Protein AF-A0A8T4JEH8-F1 (afdb_monomer_lite)

Foldseek 3Di:
DVLVVLVVVLLVLVCVLVCCLQPDLVLLVVLCVQFVFPDDPPVVQSVQLNVVLVPHADDPFDPLVRLQVVLVSVLSVVVVVVVVVVSVVCVVPDDSVVLLVVLLVLLVVLVVVLVVLVVCLVVVVVNVVVVCVVRHPGDPDDDCPGPCCSSCNPVSVSVSSVSSSVSSNVSSVSSVVSSVVVVD

Radius of gyration: 19.18 Å; chains: 1; bounding box: 47×35×56 Å

pLDDT: mean 74.34, std 13.49, range [47.12, 95.06]

Sequence (184 aa):
MKIILSFLLVVVAVLAAIIPLFTHPLLYSIGYAVNDVQVENKFEVTREVTKFFSGGELTSFSEVERVHLEEVRSVYTTGRIILAALLLFIILNIKKKFLFSSLRQTSVFIFVLAGVLFVLGLNWSWFFTQFHQVLFSSQWMFSFDTLSIQLWGGNFFVVGAILAWLQLVQIGFVCIGIESISRQ

Structure (mmCIF, N/CA/C/O backbone):
data_AF-A0A8T4JEH8-F1
#
_entry.id   AF-A0A8T4JEH8-F1
#
loop_
_atom_site.group_PDB
_atom_site.id
_atom_site.type_symbol
_atom_site.label_atom_id
_atom_site.label_alt_id
_atom_site.label_comp_id
_atom_site.label_asym_id
_atom_site.label_entity_id
_atom_site.label_seq_id
_atom_site.pdbx_PDB_ins_code
_atom_site.Cartn_x
_atom_site.Cartn_y
_atom_site.Cartn_z
_atom_site.occupancy
_atom_site.B_iso_or_equiv
_atom_site.auth_seq_id
_atom_site.auth_comp_id
_atom_site.auth_asym_id
_atom_site.auth_atom_id
_atom_site.pdbx_PDB_model_num
ATOM 1 N N . MET A 1 1 ? -19.267 16.999 24.905 1.00 48.44 1 MET A N 1
ATOM 2 C CA . MET A 1 1 ? -18.160 17.554 24.093 1.00 48.44 1 MET A CA 1
ATOM 3 C C . MET A 1 1 ? -16.985 16.578 23.963 1.00 48.44 1 MET A C 1
ATOM 5 O O . MET A 1 1 ? -16.625 16.265 22.840 1.00 48.44 1 MET A O 1
ATOM 9 N N . LYS A 1 2 ? -16.479 16.000 25.068 1.00 48.72 2 LYS A N 1
ATOM 10 C CA . LYS A 1 2 ? -15.354 15.034 25.087 1.00 48.72 2 LYS A CA 1
ATOM 11 C C . LYS A 1 2 ? -15.484 13.846 24.110 1.00 48.72 2 LYS A C 1
ATOM 13 O O . LYS A 1 2 ? -14.539 13.527 23.414 1.00 48.72 2 LYS A O 1
ATOM 18 N N . ILE A 1 3 ? -16.680 13.269 23.977 1.00 48.25 3 ILE A N 1
ATOM 19 C CA . ILE A 1 3 ? -16.943 12.082 23.135 1.00 48.25 3 ILE A CA 1
ATOM 20 C C . ILE A 1 3 ? -16.766 12.356 21.631 1.00 48.25 3 ILE A C 1
ATOM 22 O O . ILE A 1 3 ? -16.239 11.521 20.904 1.00 48.25 3 ILE A O 1
ATOM 26 N N . ILE A 1 4 ? -17.199 13.533 21.162 1.00 48.81 4 ILE A N 1
ATOM 27 C CA . ILE A 1 4 ? -17.051 13.928 19.752 1.00 48.81 4 ILE A CA 1
ATOM 28 C C . ILE A 1 4 ? -15.570 14.156 19.447 1.00 48.81 4 ILE A C 1
ATOM 30 O O . ILE A 1 4 ? -15.095 13.722 18.408 1.00 48.81 4 ILE A O 1
ATOM 34 N N . LEU A 1 5 ? -14.838 14.755 20.391 1.00 47.12 5 LEU A N 1
ATOM 35 C CA . LEU A 1 5 ? -13.402 14.981 20.276 1.00 47.12 5 LEU A CA 1
ATOM 36 C C . LEU A 1 5 ? -12.613 13.661 20.230 1.00 47.12 5 LEU A C 1
ATOM 38 O O . LEU A 1 5 ? -11.743 13.516 19.382 1.00 47.12 5 LEU A O 1
ATOM 42 N N . SER A 1 6 ? -12.952 12.677 21.072 1.00 50.50 6 SER A N 1
ATOM 43 C CA . SER A 1 6 ? -12.309 11.353 21.078 1.00 50.50 6 SER A CA 1
ATOM 44 C C . SER A 1 6 ? -12.575 10.556 19.799 1.00 50.50 6 SER A C 1
ATOM 46 O O . SER A 1 6 ? -11.664 9.924 19.279 1.00 50.50 6 SER A O 1
ATOM 48 N N . PHE A 1 7 ? -13.795 10.604 19.256 1.00 55.66 7 PHE A N 1
ATOM 49 C CA . PHE A 1 7 ? -14.103 9.958 17.977 1.00 55.66 7 PHE A CA 1
ATOM 50 C C . PHE A 1 7 ? -13.417 10.655 16.802 1.00 55.66 7 PHE A C 1
ATOM 52 O O . PHE A 1 7 ? -12.847 9.983 15.947 1.00 55.66 7 PHE A O 1
ATOM 59 N N . LEU A 1 8 ? -13.415 11.991 16.787 1.00 54.81 8 LEU A N 1
ATOM 60 C CA . LEU A 1 8 ? -12.674 12.759 15.792 1.00 54.81 8 LEU A CA 1
ATOM 61 C C . LEU A 1 8 ? -11.181 12.422 15.864 1.00 54.81 8 LEU A C 1
ATOM 63 O O . LEU A 1 8 ? -10.564 12.263 14.827 1.00 54.81 8 LEU A O 1
ATOM 67 N N . LEU A 1 9 ? -10.624 12.217 17.061 1.00 54.31 9 LEU A N 1
ATOM 68 C CA . LEU A 1 9 ? -9.250 11.749 17.266 1.00 54.31 9 LEU A CA 1
ATOM 69 C C . LEU A 1 9 ? -9.008 10.333 16.730 1.00 54.31 9 LEU A C 1
ATOM 71 O O . LEU A 1 9 ? -7.961 10.115 16.141 1.00 54.31 9 LEU A O 1
ATOM 75 N N . VAL A 1 10 ? -9.948 9.389 16.873 1.00 56.59 10 VAL A N 1
ATOM 76 C CA . VAL A 1 10 ? -9.833 8.045 16.263 1.00 56.59 10 VAL A CA 1
ATOM 77 C C . VAL A 1 10 ? -9.888 8.139 14.749 1.00 56.59 10 VAL A C 1
ATOM 79 O O . VAL A 1 10 ? -9.044 7.564 14.078 1.00 56.59 10 VAL A O 1
ATOM 82 N N . VAL A 1 11 ? -10.858 8.871 14.204 1.00 60.12 11 VAL A N 1
ATOM 83 C CA . VAL A 1 11 ? -10.992 9.054 12.757 1.00 60.12 11 VAL A CA 1
ATOM 84 C C . VAL A 1 11 ? -9.764 9.767 12.208 1.00 60.12 11 VAL A C 1
ATOM 86 O O . VAL A 1 11 ? -9.216 9.315 11.217 1.00 60.12 11 VAL A O 1
ATOM 89 N N . VAL A 1 12 ? -9.268 10.809 12.876 1.00 58.91 12 VAL A N 1
ATOM 90 C CA . VAL A 1 12 ? -8.034 11.514 12.509 1.00 58.91 12 VAL A CA 1
ATOM 91 C C . VAL A 1 12 ? -6.809 10.623 12.682 1.00 58.91 12 VAL A C 1
ATOM 93 O O . VAL A 1 12 ? -5.943 10.688 11.830 1.00 58.91 12 VAL A O 1
ATOM 96 N N . ALA A 1 13 ? -6.724 9.765 13.700 1.00 53.94 13 ALA A N 1
ATOM 97 C CA . ALA A 1 13 ? -5.603 8.839 13.879 1.00 53.94 13 ALA A CA 1
ATOM 98 C C . ALA A 1 13 ? -5.613 7.722 12.829 1.00 53.94 13 ALA A C 1
ATOM 100 O O . ALA A 1 13 ? -4.577 7.421 12.256 1.00 53.94 13 ALA A O 1
ATOM 101 N N . VAL A 1 14 ? -6.780 7.151 12.524 1.00 56.38 14 VAL A N 1
ATOM 102 C CA . VAL A 1 14 ? -6.977 6.151 11.464 1.00 56.38 14 VAL A CA 1
ATOM 103 C C . VAL A 1 14 ? -6.709 6.774 10.096 1.00 56.38 14 VAL A C 1
ATOM 105 O O . VAL A 1 14 ? -5.996 6.191 9.290 1.00 56.38 14 VAL A O 1
ATOM 108 N N . LEU A 1 15 ? -7.210 7.984 9.845 1.00 57.00 15 LEU A N 1
ATOM 109 C CA . LEU A 1 15 ? -6.901 8.749 8.641 1.00 57.00 15 LEU A CA 1
ATOM 110 C C . LEU A 1 15 ? -5.409 9.065 8.572 1.00 57.00 15 LEU A C 1
ATOM 112 O O . LEU A 1 15 ? -4.792 8.742 7.577 1.00 57.00 15 LEU A O 1
ATOM 116 N N . ALA A 1 16 ? -4.794 9.612 9.616 1.00 53.56 16 ALA A N 1
ATOM 117 C CA . ALA A 1 16 ? -3.367 9.937 9.652 1.00 53.56 16 ALA A CA 1
ATOM 118 C C . ALA A 1 16 ? -2.456 8.702 9.590 1.00 53.56 16 ALA A C 1
ATOM 120 O O . ALA A 1 16 ? -1.295 8.842 9.237 1.00 53.56 16 ALA A O 1
ATOM 121 N N . ALA A 1 17 ? -2.971 7.512 9.902 1.00 53.16 17 ALA A N 1
ATOM 122 C CA . ALA A 1 17 ? -2.270 6.236 9.809 1.00 53.16 17 ALA A CA 1
ATOM 123 C C . ALA A 1 17 ? -2.424 5.570 8.432 1.00 53.16 17 ALA A C 1
ATOM 125 O O . ALA A 1 17 ? -1.482 4.991 7.898 1.00 53.16 17 ALA A O 1
ATOM 126 N N . ILE A 1 18 ? -3.611 5.664 7.831 1.00 55.62 18 ILE A N 1
ATOM 127 C CA . ILE A 1 18 ? -3.910 5.064 6.527 1.00 55.62 18 ILE A CA 1
ATOM 128 C C . ILE A 1 18 ? -3.481 5.997 5.387 1.00 55.62 18 ILE A C 1
ATOM 130 O O . ILE A 1 18 ? -2.956 5.546 4.375 1.00 55.62 18 ILE A O 1
ATOM 134 N N . ILE A 1 19 ? -3.632 7.312 5.548 1.00 53.09 19 ILE A N 1
ATOM 135 C CA . ILE A 1 19 ? -3.232 8.309 4.553 1.00 53.09 19 ILE A CA 1
ATOM 136 C C . ILE A 1 19 ? -1.758 8.136 4.166 1.00 53.09 19 ILE A C 1
ATOM 138 O O . ILE A 1 19 ? -1.525 8.090 2.972 1.00 53.09 19 ILE A O 1
ATOM 142 N N . PRO A 1 20 ? -0.761 7.947 5.046 1.00 51.34 20 PRO A N 1
ATOM 143 C CA . PRO A 1 20 ? 0.627 7.736 4.619 1.00 51.34 20 PRO A CA 1
ATOM 144 C C . PRO A 1 20 ? 0.859 6.445 3.823 1.00 51.34 20 PRO A C 1
ATOM 146 O O . PRO A 1 20 ? 1.651 6.460 2.883 1.00 51.34 20 PRO A O 1
ATOM 149 N N . LEU A 1 21 ? 0.141 5.361 4.153 1.00 52.16 21 LEU A N 1
ATOM 150 C CA . LEU A 1 21 ? 0.211 4.076 3.439 1.00 52.16 21 LEU A CA 1
ATOM 151 C C . LEU A 1 21 ? -0.278 4.184 1.997 1.00 52.16 21 LEU A C 1
ATOM 153 O O . LEU A 1 21 ? 0.216 3.481 1.122 1.00 52.16 21 LEU A O 1
ATOM 157 N N . PHE A 1 22 ? -1.240 5.072 1.753 1.00 49.50 22 PHE A N 1
ATOM 158 C CA . PHE A 1 22 ? -1.761 5.297 0.417 1.00 49.50 22 PHE A CA 1
ATOM 159 C C . PHE A 1 22 ? -1.116 6.530 -0.220 1.00 49.50 22 PHE A C 1
ATOM 161 O O . PHE A 1 22 ? -0.519 6.440 -1.276 1.00 49.50 22 PHE A O 1
ATOM 168 N N . THR A 1 23 ? -1.189 7.703 0.381 1.00 47.50 23 THR A N 1
ATOM 169 C CA . THR A 1 23 ? -0.906 9.000 -0.253 1.00 47.50 23 THR A CA 1
ATOM 170 C C . THR A 1 23 ? 0.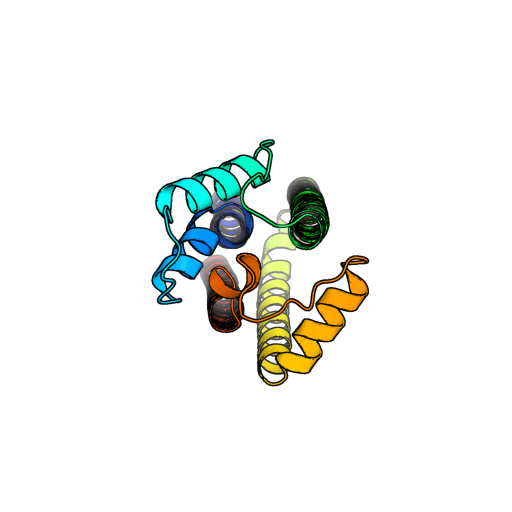552 9.376 -0.444 1.00 47.50 23 THR A C 1
ATOM 172 O O . THR A 1 23 ? 0.782 10.357 -1.149 1.00 47.50 23 THR A O 1
ATOM 175 N N . HIS A 1 24 ? 1.529 8.688 0.152 1.00 52.19 24 HIS A N 1
ATOM 176 C CA . HIS A 1 24 ? 2.866 9.262 0.165 1.00 52.19 24 HIS A CA 1
ATOM 177 C C . HIS A 1 24 ? 3.768 8.731 -0.960 1.00 52.19 24 HIS A C 1
ATOM 179 O O . HIS A 1 24 ? 4.119 7.550 -0.964 1.00 52.19 24 HIS A O 1
ATOM 185 N N . PRO A 1 25 ? 4.334 9.634 -1.786 1.00 50.06 25 PRO A N 1
ATOM 186 C CA . PRO A 1 25 ? 5.573 9.392 -2.528 1.00 50.06 25 PRO A CA 1
ATOM 187 C C . PRO A 1 25 ? 6.734 8.884 -1.653 1.00 50.06 25 PRO A C 1
ATOM 189 O O . PRO A 1 25 ? 7.756 8.486 -2.195 1.00 50.06 25 PRO A O 1
ATOM 192 N N . LEU A 1 26 ? 6.592 8.887 -0.313 1.00 50.38 26 LEU A N 1
ATOM 193 C CA . LEU A 1 26 ? 7.603 8.408 0.627 1.00 50.38 26 LEU A CA 1
ATOM 194 C C . LEU A 1 26 ? 7.775 6.893 0.565 1.00 50.38 26 LEU A C 1
ATOM 196 O O . LEU A 1 26 ? 8.900 6.439 0.679 1.00 50.38 26 LEU A O 1
ATOM 200 N N . LEU A 1 27 ? 6.717 6.102 0.348 1.00 56.91 27 LEU A N 1
ATOM 201 C CA . LEU A 1 27 ? 6.876 4.655 0.134 1.00 56.91 27 LEU A CA 1
ATOM 202 C C . LEU A 1 27 ? 7.721 4.405 -1.119 1.00 56.91 27 LEU A C 1
ATOM 204 O O . LEU A 1 27 ? 8.706 3.672 -1.080 1.00 56.91 27 LEU A O 1
ATOM 208 N N . TYR A 1 28 ? 7.400 5.115 -2.199 1.00 58.00 28 TYR A N 1
ATOM 209 C CA . TYR A 1 28 ? 8.135 5.049 -3.456 1.00 58.00 28 TYR A CA 1
ATOM 210 C C . TYR A 1 28 ? 9.578 5.570 -3.323 1.00 58.00 28 TYR A C 1
ATOM 212 O O . TYR A 1 28 ? 10.485 4.950 -3.870 1.00 58.00 28 TYR A O 1
ATOM 220 N N . SER A 1 29 ? 9.834 6.617 -2.526 1.00 54.44 29 SER A N 1
ATOM 221 C CA . SER A 1 29 ? 11.197 7.079 -2.214 1.00 54.44 29 SER A CA 1
ATOM 222 C C . SER A 1 29 ? 11.946 6.173 -1.227 1.00 54.44 29 SER A C 1
ATOM 224 O O . SER A 1 29 ? 13.172 6.135 -1.254 1.00 54.44 29 SER A O 1
ATOM 226 N N . ILE A 1 30 ? 11.242 5.431 -0.363 1.00 56.59 30 ILE A N 1
ATOM 227 C CA . ILE A 1 30 ? 11.818 4.400 0.516 1.00 56.59 30 ILE A CA 1
ATOM 228 C C . ILE A 1 30 ? 12.303 3.218 -0.324 1.00 56.59 30 ILE A C 1
ATOM 230 O O . ILE A 1 30 ? 13.389 2.722 -0.052 1.00 56.59 30 ILE A O 1
ATOM 234 N N . GLY A 1 31 ? 11.580 2.814 -1.377 1.00 55.12 31 GLY A N 1
ATOM 235 C CA . GLY A 1 31 ? 12.048 1.776 -2.311 1.00 55.12 31 GLY A CA 1
ATOM 236 C C . GLY A 1 31 ? 13.452 2.064 -2.849 1.00 55.12 31 GLY A C 1
ATOM 237 O O . GLY A 1 31 ? 14.317 1.196 -2.839 1.00 55.12 31 GLY A O 1
ATOM 238 N N . TYR A 1 32 ? 13.723 3.327 -3.168 1.00 57.91 32 TYR A N 1
ATOM 239 C CA . TYR A 1 32 ? 15.038 3.811 -3.583 1.00 57.91 32 TYR A CA 1
ATOM 240 C C . TYR A 1 32 ? 16.095 3.910 -2.477 1.00 57.91 32 TYR A C 1
ATOM 242 O O . TYR A 1 32 ? 17.283 3.939 -2.794 1.00 57.91 32 TYR A O 1
ATOM 250 N N . ALA A 1 33 ? 15.697 4.087 -1.218 1.00 56.78 33 ALA A N 1
ATOM 251 C CA . ALA A 1 33 ? 16.622 4.134 -0.085 1.00 56.78 33 ALA A CA 1
ATOM 252 C C . ALA A 1 33 ? 16.972 2.724 0.418 1.00 56.78 33 ALA A C 1
ATOM 254 O O . ALA A 1 33 ? 18.059 2.507 0.940 1.00 56.78 33 ALA A O 1
ATOM 255 N N . VAL A 1 34 ? 16.038 1.782 0.265 1.00 56.47 34 VAL A N 1
ATOM 256 C CA . VAL A 1 34 ? 16.158 0.386 0.698 1.00 56.47 34 VAL A CA 1
ATOM 257 C C . VAL A 1 34 ? 16.857 -0.468 -0.356 1.00 56.47 34 VAL A C 1
ATOM 259 O O . VAL A 1 34 ? 17.614 -1.368 -0.000 1.00 56.47 34 VAL A O 1
ATOM 262 N N . ASN A 1 35 ? 16.625 -0.196 -1.640 1.00 59.38 35 ASN A N 1
ATOM 263 C CA . ASN A 1 35 ? 17.313 -0.881 -2.725 1.00 59.38 35 ASN A CA 1
ATOM 264 C C . ASN A 1 35 ? 18.520 -0.032 -3.174 1.00 59.38 35 ASN A C 1
ATOM 266 O O . ASN A 1 35 ? 18.362 1.145 -3.513 1.00 59.38 35 ASN A O 1
ATOM 270 N N . ASP A 1 36 ? 19.722 -0.622 -3.197 1.00 58.25 36 ASP A N 1
ATOM 271 C CA . ASP A 1 36 ? 20.948 -0.008 -3.743 1.00 58.25 36 ASP A CA 1
ATOM 272 C C . ASP A 1 36 ? 20.893 0.015 -5.278 1.00 58.25 36 ASP A C 1
ATOM 274 O O . ASP A 1 36 ? 21.525 -0.763 -5.991 1.00 58.25 36 ASP A O 1
ATOM 278 N N . VAL A 1 37 ? 20.000 0.857 -5.785 1.00 59.22 37 VAL A N 1
ATOM 279 C CA . VAL A 1 37 ? 19.631 0.907 -7.195 1.00 59.22 37 VAL A CA 1
ATOM 280 C C . VAL A 1 37 ? 20.502 1.924 -7.906 1.00 59.22 37 VAL A C 1
ATOM 282 O O . VAL A 1 37 ? 20.343 3.134 -7.712 1.00 59.22 37 VAL A O 1
ATOM 285 N N . GLN A 1 38 ? 21.383 1.422 -8.766 1.00 63.69 38 GLN A N 1
ATOM 286 C CA . GLN A 1 38 ? 22.243 2.204 -9.652 1.00 63.69 38 GLN A CA 1
ATOM 287 C C . GLN A 1 38 ? 21.497 2.554 -10.953 1.00 63.69 38 GLN A C 1
ATOM 289 O O . GLN A 1 38 ? 21.896 2.152 -12.041 1.00 63.69 38 GLN A O 1
ATOM 294 N N . VAL A 1 39 ? 20.378 3.277 -10.840 1.00 66.62 39 VAL A N 1
ATOM 295 C CA . VAL A 1 39 ? 19.644 3.805 -12.005 1.00 66.62 39 VAL A CA 1
ATOM 296 C C . VAL A 1 39 ? 20.196 5.180 -12.366 1.00 66.62 39 VAL A C 1
ATOM 298 O O . VAL A 1 39 ? 20.214 6.093 -11.532 1.00 66.62 39 VAL A O 1
ATOM 301 N N . GLU A 1 40 ? 20.616 5.333 -13.621 1.00 64.50 40 GLU A N 1
ATOM 302 C CA . GLU A 1 40 ? 20.972 6.627 -14.201 1.00 64.50 40 GLU A CA 1
ATOM 303 C C . GLU A 1 40 ? 19.781 7.596 -14.063 1.00 64.50 40 GLU A C 1
ATOM 305 O O . GLU A 1 40 ? 18.638 7.244 -14.343 1.00 64.50 40 GLU A O 1
ATOM 310 N N . ASN A 1 41 ? 20.021 8.810 -13.560 1.00 71.75 41 ASN A N 1
ATOM 311 C CA . ASN A 1 41 ? 18.986 9.833 -13.336 1.00 71.75 41 ASN A CA 1
ATOM 312 C C . ASN A 1 41 ? 17.843 9.434 -12.375 1.00 71.75 41 ASN A C 1
ATOM 314 O O . ASN A 1 41 ? 16.701 9.870 -12.522 1.00 71.75 41 ASN A O 1
ATOM 318 N N . LYS A 1 42 ? 18.164 8.695 -11.302 1.00 71.38 42 LYS A N 1
ATOM 319 C CA . LYS A 1 42 ? 17.274 8.341 -10.169 1.00 71.38 42 LYS A CA 1
ATOM 320 C C . LYS A 1 42 ? 16.292 9.438 -9.727 1.00 71.38 42 LYS A C 1
ATOM 322 O O . LYS A 1 42 ? 15.120 9.157 -9.468 1.00 71.38 42 LYS A O 1
ATOM 327 N N . PHE A 1 43 ? 16.752 10.687 -9.637 1.00 74.12 43 PHE A N 1
ATOM 328 C CA . PHE A 1 43 ? 15.908 11.828 -9.264 1.00 74.12 43 PHE A CA 1
ATOM 329 C C . PHE A 1 43 ? 14.779 12.077 -10.274 1.00 74.12 43 PHE A C 1
ATOM 331 O O . PHE A 1 43 ? 13.638 12.339 -9.887 1.00 74.12 43 PHE A O 1
ATOM 338 N N . GLU A 1 44 ? 15.078 11.974 -11.566 1.00 79.88 44 GLU A N 1
ATOM 339 C CA . GLU A 1 44 ? 14.110 12.217 -12.631 1.00 79.88 44 GLU A CA 1
ATOM 340 C C . GLU A 1 44 ? 13.068 11.110 -12.701 1.00 79.88 44 GLU A C 1
ATOM 342 O O . GLU A 1 44 ? 11.879 11.423 -12.732 1.00 79.88 44 GLU A O 1
ATOM 347 N N . VAL A 1 45 ? 13.495 9.849 -12.596 1.00 80.50 45 VAL A N 1
ATOM 348 C CA . VAL A 1 45 ? 12.587 8.694 -12.548 1.00 80.50 45 VAL A CA 1
ATOM 349 C C . VAL A 1 45 ? 11.662 8.777 -11.328 1.00 80.50 45 VAL A C 1
ATOM 351 O O . VAL A 1 45 ? 10.451 8.608 -11.448 1.00 80.50 45 VAL A O 1
ATOM 354 N N . THR A 1 46 ? 12.186 9.150 -10.154 1.00 75.88 46 THR A N 1
ATOM 355 C CA . THR A 1 46 ? 11.360 9.344 -8.944 1.00 75.88 46 THR A CA 1
ATOM 356 C C . THR A 1 46 ? 10.309 10.438 -9.148 1.00 75.88 46 THR A C 1
ATOM 358 O O . THR A 1 46 ? 9.145 10.303 -8.748 1.00 75.88 46 THR A O 1
ATOM 361 N N . ARG A 1 47 ? 10.712 11.549 -9.774 1.00 79.31 47 ARG A N 1
ATOM 362 C CA . ARG A 1 47 ? 9.825 12.673 -10.088 1.00 79.31 47 ARG A CA 1
ATOM 363 C C . ARG A 1 47 ? 8.752 12.266 -11.095 1.00 79.31 47 ARG A C 1
ATOM 365 O O . ARG A 1 47 ? 7.605 12.680 -10.940 1.00 79.31 47 ARG A O 1
ATOM 372 N N . GLU A 1 48 ? 9.113 11.477 -12.099 1.00 86.12 48 GLU A N 1
ATOM 373 C CA . GLU A 1 48 ? 8.201 10.930 -13.104 1.00 86.12 48 GLU A CA 1
ATOM 374 C C . GLU A 1 48 ? 7.134 10.043 -12.452 1.00 86.12 48 GLU A C 1
ATOM 376 O O . GLU A 1 48 ? 5.947 10.343 -12.570 1.00 86.12 48 GLU A O 1
ATOM 381 N N . VAL A 1 49 ? 7.539 9.060 -11.640 1.00 83.06 49 VAL A N 1
ATOM 382 C CA . VAL A 1 49 ? 6.624 8.193 -10.871 1.00 83.06 49 VAL A CA 1
ATOM 383 C C . VAL A 1 49 ? 5.692 9.014 -9.976 1.00 83.06 49 VAL A C 1
ATOM 385 O O . VAL A 1 49 ? 4.484 8.784 -9.935 1.00 83.06 49 VAL A O 1
ATOM 388 N N . THR A 1 50 ? 6.228 10.012 -9.270 1.00 80.62 50 THR A N 1
ATOM 389 C CA . THR A 1 50 ? 5.424 10.876 -8.390 1.00 80.62 50 THR A CA 1
ATOM 390 C C . THR A 1 50 ? 4.354 11.640 -9.176 1.00 80.62 50 THR A C 1
ATOM 392 O O . THR A 1 50 ? 3.198 11.734 -8.751 1.00 80.62 50 THR A O 1
ATOM 395 N N . LYS A 1 51 ? 4.722 12.175 -10.346 1.00 84.12 51 LYS A N 1
ATOM 396 C CA . LYS A 1 51 ? 3.784 12.861 -11.242 1.00 84.12 51 LYS A CA 1
ATOM 397 C C . LYS A 1 51 ? 2.760 11.900 -11.825 1.00 84.12 51 LYS A C 1
ATOM 399 O O . LYS A 1 51 ? 1.593 12.272 -11.907 1.00 84.12 51 LYS A O 1
ATOM 404 N N . PHE A 1 52 ? 3.162 10.685 -12.184 1.00 87.38 52 PHE A N 1
ATOM 405 C CA . PHE A 1 52 ? 2.280 9.671 -12.750 1.00 87.38 52 PHE A CA 1
ATOM 406 C C . PHE A 1 52 ? 1.080 9.378 -11.844 1.00 87.38 52 PHE A C 1
ATOM 408 O O . PHE A 1 52 ? -0.061 9.498 -12.287 1.00 87.38 52 PHE A O 1
ATOM 415 N N . PHE A 1 53 ? 1.297 9.146 -10.544 1.00 81.25 53 PHE A N 1
ATOM 416 C CA . PHE A 1 53 ? 0.194 8.955 -9.587 1.00 81.25 53 PHE A CA 1
ATOM 417 C C . PHE A 1 53 ? -0.719 10.183 -9.427 1.00 81.25 53 PHE A C 1
ATOM 419 O O . PHE A 1 53 ? -1.829 10.059 -8.909 1.00 81.25 53 PHE A O 1
ATOM 426 N N . SER A 1 54 ? -0.286 11.350 -9.907 1.00 81.75 54 SER A N 1
ATOM 427 C CA . SER A 1 54 ? -1.035 12.609 -9.874 1.00 81.75 54 SER A CA 1
ATOM 428 C C . SER A 1 54 ? -1.651 13.013 -11.220 1.00 81.75 54 SER A C 1
ATOM 430 O O . SER A 1 54 ? -2.265 14.074 -11.287 1.00 81.75 54 SER A O 1
ATOM 432 N N . GLY A 1 55 ? -1.504 12.227 -12.294 1.00 83.75 55 GLY A N 1
ATOM 433 C CA . GLY A 1 55 ? -1.989 12.629 -13.626 1.00 83.75 55 GLY A CA 1
ATOM 434 C C . GLY A 1 55 ? -0.975 12.555 -14.755 1.00 83.75 55 GLY A C 1
ATOM 435 O O . GLY A 1 55 ? -1.389 12.580 -15.905 1.00 83.75 55 GLY A O 1
ATOM 436 N N . GLY A 1 56 ? 0.317 12.493 -14.441 1.00 87.88 56 GLY A N 1
ATOM 437 C CA . GLY A 1 56 ? 1.391 12.522 -15.432 1.00 87.88 56 GLY A CA 1
ATOM 438 C C . GLY A 1 56 ? 1.547 11.225 -16.225 1.00 87.88 56 GLY A C 1
ATOM 439 O O . GLY A 1 56 ? 0.867 10.233 -15.964 1.00 87.88 56 GLY A O 1
ATOM 440 N N . GLU A 1 57 ? 2.489 11.250 -17.161 1.00 88.19 57 GLU A N 1
ATOM 441 C CA . GLU A 1 57 ? 2.877 10.116 -18.003 1.00 88.19 57 GLU A CA 1
ATOM 442 C C . GLU A 1 57 ? 4.168 9.455 -17.497 1.00 88.19 57 GLU A C 1
ATOM 444 O O . GLU A 1 57 ? 4.965 10.095 -16.805 1.00 88.19 57 GLU A O 1
ATOM 449 N N . LEU A 1 58 ? 4.366 8.184 -17.866 1.00 89.38 58 LEU A N 1
ATOM 450 C CA . LEU A 1 58 ? 5.596 7.425 -17.629 1.00 89.38 58 LEU A CA 1
ATOM 451 C C . LEU A 1 58 ? 6.356 7.236 -18.946 1.00 89.38 58 LEU A C 1
ATOM 453 O O . LEU A 1 58 ? 5.903 6.509 -19.821 1.00 89.38 58 LEU A O 1
ATOM 457 N N . THR A 1 59 ? 7.505 7.872 -19.106 1.00 89.75 59 THR A N 1
ATOM 458 C CA . THR A 1 59 ? 8.363 7.798 -20.297 1.00 89.75 59 THR A CA 1
ATOM 459 C C . THR A 1 59 ? 9.595 6.920 -20.108 1.00 89.75 59 THR A C 1
ATOM 461 O O . THR A 1 59 ? 10.141 6.444 -21.097 1.00 89.75 59 THR A O 1
ATOM 464 N N . SER A 1 60 ? 10.034 6.693 -18.867 1.00 89.06 60 SER A N 1
ATOM 465 C CA . SER A 1 60 ? 11.265 5.941 -18.570 1.00 89.06 60 SER A CA 1
ATOM 466 C C . SER A 1 60 ? 11.070 4.419 -18.520 1.00 89.06 60 SER A C 1
ATOM 468 O O . SER A 1 60 ? 12.044 3.677 -18.444 1.00 89.06 60 SER A O 1
ATOM 470 N N . PHE A 1 61 ? 9.822 3.947 -18.539 1.00 89.75 61 PHE A N 1
ATOM 471 C CA . PHE A 1 61 ? 9.455 2.535 -18.402 1.00 89.75 61 PHE A CA 1
ATOM 472 C C . PHE A 1 61 ? 9.148 1.912 -19.765 1.00 89.75 61 PHE A C 1
ATOM 474 O O . PHE A 1 61 ? 8.635 2.590 -20.659 1.00 89.75 61 PHE A O 1
ATOM 481 N N . SER A 1 62 ? 9.413 0.611 -19.921 1.00 92.75 62 SER A N 1
ATOM 482 C CA . SER A 1 62 ? 8.980 -0.119 -21.117 1.00 92.75 62 SER A CA 1
ATOM 483 C C . SER A 1 62 ? 7.453 -0.151 -21.231 1.00 92.75 62 SER A C 1
ATOM 485 O O . SER A 1 62 ? 6.739 0.031 -20.246 1.00 92.75 62 SER A O 1
ATOM 487 N N . GLU A 1 63 ? 6.932 -0.425 -22.428 1.00 93.88 63 GLU A N 1
ATOM 488 C CA . GLU A 1 63 ? 5.482 -0.467 -22.657 1.00 93.88 63 GLU A CA 1
ATOM 489 C C . GLU A 1 63 ? 4.770 -1.462 -21.728 1.00 93.88 63 GLU A C 1
ATOM 491 O O . GLU A 1 63 ? 3.739 -1.147 -21.140 1.00 93.88 63 GLU A O 1
ATOM 496 N N . VAL A 1 64 ? 5.360 -2.643 -21.523 1.00 93.75 64 VAL A N 1
ATOM 497 C CA . VAL A 1 64 ? 4.784 -3.672 -20.644 1.00 93.75 64 VAL A CA 1
ATOM 498 C C . VAL A 1 64 ? 4.740 -3.190 -19.188 1.00 93.75 64 VAL A C 1
ATOM 500 O O . VAL A 1 64 ? 3.739 -3.382 -18.500 1.00 93.75 64 VAL A O 1
ATOM 503 N N . GLU A 1 65 ? 5.795 -2.518 -18.723 1.00 92.75 65 GLU A N 1
ATOM 504 C CA . GLU A 1 65 ? 5.839 -1.936 -17.377 1.00 92.75 65 GLU A CA 1
ATOM 505 C C . GLU A 1 65 ? 4.839 -0.788 -17.216 1.00 92.75 65 GLU A C 1
ATOM 507 O O . GLU A 1 65 ? 4.169 -0.699 -16.188 1.00 92.75 65 GLU A O 1
ATOM 512 N N . ARG A 1 66 ? 4.698 0.070 -18.233 1.00 93.94 66 ARG A N 1
ATOM 513 C CA . ARG A 1 66 ? 3.726 1.171 -18.235 1.00 93.94 66 ARG A CA 1
ATOM 514 C C . ARG A 1 66 ? 2.301 0.657 -18.089 1.00 93.94 66 ARG A C 1
ATOM 516 O O . ARG A 1 66 ? 1.582 1.149 -17.225 1.00 93.94 66 ARG A O 1
ATOM 523 N N . VAL A 1 67 ? 1.919 -0.352 -18.874 1.00 95.06 67 VAL A N 1
ATOM 524 C CA . VAL A 1 67 ? 0.581 -0.962 -18.803 1.00 95.06 67 VAL A CA 1
ATOM 525 C C . VAL A 1 67 ? 0.304 -1.491 -17.396 1.00 95.06 67 VAL A C 1
ATOM 527 O O . VAL A 1 67 ? -0.749 -1.213 -16.823 1.00 95.06 67 VAL A O 1
ATOM 530 N N . HIS A 1 68 ? 1.264 -2.194 -16.792 1.00 93.88 68 HIS A N 1
ATOM 531 C CA . HIS A 1 68 ? 1.103 -2.674 -15.422 1.00 93.88 68 HIS A CA 1
ATOM 532 C C . HIS A 1 68 ? 0.988 -1.526 -14.410 1.00 93.88 68 HIS A C 1
ATOM 534 O O . HIS A 1 6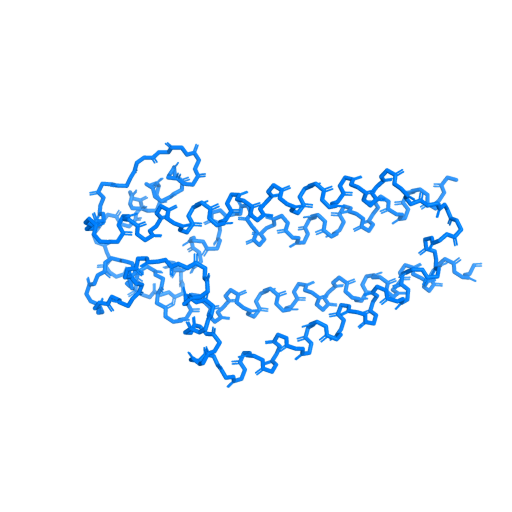8 ? 0.121 -1.544 -13.537 1.00 93.88 68 HIS A O 1
ATOM 540 N N . LEU A 1 69 ? 1.817 -0.488 -14.536 1.00 91.31 69 LEU A N 1
ATOM 541 C CA . LEU A 1 69 ? 1.778 0.677 -13.651 1.00 91.31 69 LEU A CA 1
ATOM 542 C C . LEU A 1 69 ? 0.473 1.475 -13.785 1.00 91.31 69 LEU A C 1
ATOM 544 O O . LEU A 1 69 ? -0.010 2.028 -12.795 1.00 91.31 69 LEU A O 1
ATOM 548 N N . GLU A 1 70 ? -0.141 1.504 -14.966 1.00 93.06 70 GLU A N 1
ATOM 549 C CA . GLU A 1 70 ? -1.484 2.058 -15.177 1.00 93.06 70 GLU A CA 1
ATOM 550 C C . GLU A 1 70 ? -2.557 1.256 -14.438 1.00 93.06 70 GLU A C 1
ATOM 552 O O . GLU A 1 70 ? -3.395 1.853 -13.750 1.00 93.06 70 GLU A O 1
ATOM 557 N N . GLU A 1 71 ? -2.499 -0.078 -14.476 1.00 93.25 71 GLU A N 1
ATOM 558 C CA . GLU A 1 71 ? -3.383 -0.914 -13.657 1.00 93.25 71 GLU A CA 1
ATOM 559 C C . GLU A 1 71 ? -3.152 -0.672 -12.158 1.00 93.25 71 GLU A C 1
ATOM 561 O O . GLU A 1 71 ? -4.114 -0.474 -11.412 1.00 93.25 71 GLU A O 1
ATOM 566 N N . VAL A 1 72 ? -1.892 -0.595 -11.710 1.00 89.31 72 VAL A N 1
ATOM 567 C CA . VAL A 1 72 ? -1.531 -0.263 -10.319 1.00 89.31 72 VAL A CA 1
ATOM 568 C C . VAL A 1 72 ? -2.137 1.075 -9.912 1.00 89.31 72 VAL A C 1
ATOM 570 O O . VAL A 1 72 ? -2.773 1.170 -8.859 1.00 89.31 72 VAL A O 1
ATOM 573 N N . ARG A 1 73 ? -2.010 2.108 -10.749 1.00 87.62 73 ARG A N 1
ATOM 574 C CA . ARG A 1 73 ? -2.603 3.427 -10.502 1.00 87.62 73 ARG A CA 1
ATOM 575 C C . ARG A 1 73 ? -4.127 3.359 -10.424 1.00 87.62 73 ARG A C 1
ATOM 577 O O . ARG A 1 73 ? -4.711 4.025 -9.563 1.00 87.62 73 ARG A O 1
ATOM 584 N N . SER A 1 74 ? -4.768 2.570 -11.281 1.00 89.19 74 SER A N 1
ATOM 585 C CA . SER A 1 74 ? -6.222 2.375 -11.294 1.00 89.19 74 SER A CA 1
ATOM 586 C C . SER A 1 74 ? -6.722 1.686 -10.022 1.00 89.19 74 SER A C 1
ATOM 588 O O . SER A 1 74 ? -7.602 2.218 -9.334 1.00 89.19 74 SER A O 1
ATOM 590 N N . VAL A 1 75 ? -6.112 0.556 -9.647 1.00 85.81 75 VAL A N 1
ATOM 591 C CA . VAL A 1 75 ? -6.420 -0.196 -8.418 1.00 85.81 75 VAL A CA 1
ATOM 592 C C . VAL A 1 75 ? -6.221 0.691 -7.193 1.00 85.81 75 VAL A C 1
ATOM 594 O O . VAL A 1 75 ? -7.096 0.787 -6.331 1.00 85.81 75 VAL A O 1
ATOM 597 N N . TYR A 1 76 ? -5.103 1.411 -7.148 1.00 81.81 76 TYR A N 1
ATOM 598 C CA . TYR A 1 76 ? -4.781 2.336 -6.073 1.00 81.81 76 TYR A CA 1
ATOM 599 C C . TYR A 1 76 ? -5.803 3.482 -5.955 1.00 81.81 76 TYR A C 1
ATOM 601 O O . TYR A 1 76 ? -6.294 3.782 -4.863 1.00 81.81 76 TYR A O 1
ATOM 609 N N . THR A 1 77 ? -6.167 4.110 -7.076 1.00 81.69 77 THR A N 1
ATOM 610 C CA . THR A 1 77 ? -7.135 5.219 -7.105 1.00 81.69 77 THR A CA 1
ATOM 611 C C . THR A 1 77 ? -8.520 4.747 -6.676 1.00 81.69 77 THR A C 1
ATOM 613 O O . THR A 1 77 ? -9.155 5.369 -5.821 1.00 81.69 77 THR A O 1
ATOM 616 N N . THR A 1 78 ? -8.960 3.606 -7.204 1.00 81.69 78 THR A N 1
ATOM 617 C CA . THR A 1 78 ? -10.235 2.975 -6.853 1.00 81.69 78 THR A CA 1
ATOM 618 C C . THR A 1 78 ? -10.283 2.622 -5.368 1.00 81.69 78 THR A C 1
ATOM 620 O O . THR A 1 78 ? -11.243 2.971 -4.680 1.00 81.69 78 THR A O 1
ATOM 623 N N . GLY A 1 79 ? -9.214 2.022 -4.836 1.00 78.38 79 GLY A N 1
ATOM 624 C CA . GLY A 1 79 ? -9.092 1.703 -3.414 1.00 78.38 79 GLY A CA 1
ATOM 625 C C . GLY A 1 79 ? -9.222 2.936 -2.517 1.00 78.38 79 GLY A C 1
ATOM 626 O O . GLY A 1 79 ? -9.951 2.903 -1.524 1.00 78.38 79 GLY A O 1
ATOM 627 N N . ARG A 1 80 ? -8.597 4.060 -2.894 1.00 77.38 80 ARG A N 1
ATOM 628 C CA . ARG A 1 80 ? -8.726 5.332 -2.159 1.00 77.38 80 ARG A CA 1
ATOM 629 C C . ARG A 1 80 ? -10.147 5.878 -2.163 1.00 77.38 80 ARG A C 1
ATOM 631 O O . ARG A 1 80 ? -10.605 6.355 -1.127 1.00 77.38 80 ARG A O 1
ATOM 638 N N . ILE A 1 81 ? -10.835 5.816 -3.301 1.00 78.12 81 ILE A N 1
ATOM 639 C CA . ILE A 1 81 ? -12.223 6.281 -3.423 1.00 78.12 81 ILE A CA 1
ATOM 640 C C . ILE A 1 81 ? -13.145 5.426 -2.549 1.00 78.12 81 ILE A C 1
ATOM 642 O O . ILE A 1 81 ? -13.927 5.976 -1.773 1.00 78.12 81 ILE A O 1
ATOM 646 N N . ILE A 1 82 ? -13.015 4.097 -2.616 1.00 73.31 82 ILE A N 1
ATOM 647 C CA . ILE A 1 82 ? -13.801 3.164 -1.793 1.00 73.31 82 ILE A CA 1
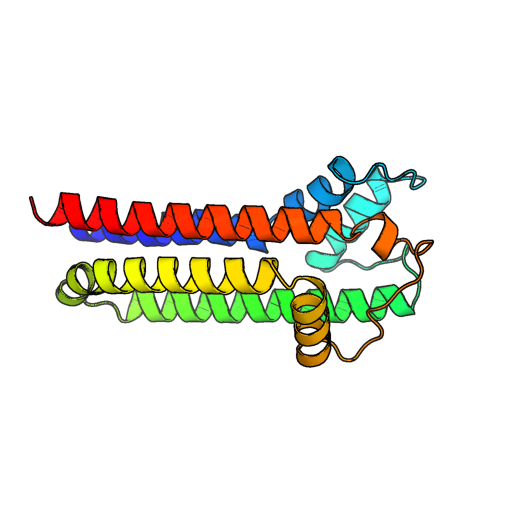ATOM 648 C C . ILE A 1 82 ? -13.559 3.433 -0.309 1.00 73.31 82 ILE A C 1
ATOM 650 O O . ILE A 1 82 ? -14.510 3.569 0.458 1.00 73.31 82 ILE A O 1
ATOM 654 N N . LEU A 1 83 ? -12.296 3.567 0.100 1.00 72.56 83 LEU A N 1
ATOM 655 C CA . LEU A 1 83 ? -11.948 3.859 1.485 1.00 72.56 83 LEU A CA 1
ATOM 656 C C . LEU A 1 83 ? -12.552 5.190 1.954 1.00 72.56 83 LEU A C 1
ATOM 658 O O . LEU A 1 83 ? -13.149 5.245 3.028 1.00 72.56 83 LEU A O 1
ATOM 662 N N . ALA A 1 84 ? -12.438 6.253 1.155 1.00 72.00 84 ALA A N 1
ATOM 663 C CA . ALA A 1 84 ? -13.021 7.552 1.482 1.00 72.00 84 ALA A CA 1
ATOM 664 C C . ALA A 1 84 ? -14.550 7.472 1.623 1.00 72.00 84 ALA A C 1
ATOM 666 O O . ALA A 1 84 ? -15.109 8.027 2.571 1.00 72.00 84 ALA A O 1
ATOM 667 N N . ALA A 1 85 ? -15.221 6.737 0.731 1.00 70.06 85 ALA A N 1
ATOM 668 C CA . ALA A 1 85 ? -16.662 6.515 0.792 1.00 70.06 85 ALA A CA 1
ATOM 669 C C . ALA A 1 85 ? -17.076 5.727 2.046 1.00 70.06 85 ALA A C 1
ATOM 671 O O . ALA A 1 85 ? -18.030 6.112 2.722 1.00 70.06 85 ALA A O 1
ATOM 672 N N . LEU A 1 86 ? -16.339 4.669 2.403 1.00 67.06 86 LEU A N 1
ATOM 673 C CA . LEU A 1 86 ? -16.577 3.889 3.622 1.00 67.06 86 LEU A CA 1
ATOM 674 C C . LEU A 1 86 ? -16.402 4.740 4.880 1.00 67.06 86 LEU A C 1
ATOM 676 O O . LEU A 1 86 ? -17.238 4.695 5.780 1.00 67.06 86 LEU A O 1
ATOM 680 N N . LEU A 1 87 ? -15.347 5.551 4.935 1.00 67.88 87 LEU A N 1
ATOM 681 C CA . LEU A 1 87 ? -15.098 6.449 6.061 1.00 67.88 87 LEU A CA 1
ATOM 682 C C . LEU A 1 87 ? -16.204 7.493 6.197 1.00 67.88 87 LEU A C 1
ATOM 684 O O . LEU A 1 87 ? -16.717 7.697 7.296 1.00 67.88 87 LEU A O 1
ATOM 688 N N . LEU A 1 88 ? -16.621 8.104 5.087 1.00 71.50 88 LEU A N 1
ATOM 689 C CA . LEU A 1 88 ? -17.744 9.036 5.076 1.00 71.50 88 LEU A CA 1
ATOM 690 C C . LEU A 1 88 ? -19.033 8.356 5.553 1.00 71.50 88 LEU A C 1
ATOM 692 O O . LEU A 1 88 ? -19.730 8.896 6.411 1.00 71.50 88 LEU A O 1
ATOM 696 N N . PHE A 1 89 ? -19.325 7.150 5.061 1.00 69.56 89 PHE A N 1
ATOM 697 C CA . PHE A 1 89 ? -20.486 6.372 5.486 1.00 69.56 89 PHE A CA 1
ATOM 698 C C . PHE A 1 89 ? -20.469 6.096 6.993 1.00 69.56 89 PHE A C 1
ATOM 700 O O . PHE A 1 89 ? -21.485 6.298 7.664 1.00 69.56 89 PHE A O 1
ATOM 707 N N . ILE A 1 90 ? -19.320 5.693 7.542 1.00 67.81 90 ILE A N 1
ATOM 708 C CA . ILE A 1 90 ? -19.145 5.468 8.981 1.00 67.81 90 ILE A CA 1
ATOM 709 C C . ILE A 1 90 ? -19.401 6.766 9.750 1.00 67.81 90 ILE A C 1
ATOM 711 O O . ILE A 1 90 ? -20.194 6.763 10.688 1.00 67.81 90 ILE A O 1
ATOM 715 N N . ILE A 1 91 ? -18.789 7.881 9.339 1.00 68.69 91 ILE A N 1
ATOM 716 C CA . ILE A 1 91 ? -18.941 9.187 10.001 1.00 68.69 91 ILE A CA 1
ATOM 717 C C . ILE A 1 91 ? -20.412 9.621 10.044 1.00 68.69 91 ILE A C 1
ATOM 719 O O . ILE A 1 91 ? -20.878 10.085 11.084 1.00 68.69 91 ILE A O 1
ATOM 723 N N . LEU A 1 92 ? -21.149 9.446 8.944 1.00 69.38 92 LEU A N 1
ATOM 724 C CA . LEU A 1 92 ? -22.547 9.873 8.834 1.00 69.38 92 LEU A CA 1
ATOM 725 C C . LEU A 1 92 ? -23.518 8.999 9.641 1.00 69.38 92 LEU A C 1
ATOM 727 O O . LEU A 1 92 ? -24.536 9.499 10.117 1.00 69.38 92 LEU A O 1
ATOM 731 N N . ASN A 1 93 ? -23.221 7.708 9.810 1.00 65.38 93 ASN A N 1
ATOM 732 C CA . ASN A 1 93 ? -24.154 6.747 10.408 1.00 65.38 93 ASN A CA 1
ATOM 733 C C . ASN A 1 93 ? -23.843 6.389 11.868 1.00 65.38 93 ASN A C 1
ATOM 735 O O . ASN A 1 93 ? -24.634 5.692 12.515 1.00 65.38 93 ASN A O 1
ATOM 739 N N . ILE A 1 94 ? -22.720 6.850 12.426 1.00 65.44 94 ILE A N 1
ATOM 740 C CA . ILE A 1 94 ? -22.343 6.474 13.789 1.00 65.44 94 ILE A CA 1
ATOM 741 C C . ILE A 1 94 ? -23.204 7.206 14.831 1.00 65.44 94 ILE A C 1
ATOM 743 O O . ILE A 1 94 ? -23.254 8.434 14.918 1.00 65.44 94 ILE A O 1
ATOM 747 N N . LYS A 1 95 ? -23.890 6.440 15.687 1.00 61.62 95 LYS A N 1
ATOM 748 C CA . LYS A 1 95 ? -24.617 6.980 16.848 1.00 61.62 95 LYS A CA 1
ATOM 749 C C . LYS A 1 95 ? -23.706 6.996 18.078 1.00 61.62 95 LYS A C 1
ATOM 751 O O . LYS A 1 95 ? -22.994 6.030 18.339 1.00 61.62 95 LYS A O 1
ATOM 756 N N . LYS A 1 96 ? -23.797 8.041 18.915 1.00 57.41 96 LYS A N 1
ATOM 757 C CA . LYS A 1 96 ? -22.976 8.215 20.141 1.00 57.41 96 LYS A CA 1
ATOM 758 C C . LYS A 1 96 ? -22.932 6.990 21.068 1.00 57.41 96 LYS A C 1
ATOM 760 O O . LYS A 1 96 ? -21.891 6.711 21.644 1.00 57.41 96 LYS A O 1
ATOM 765 N N . LYS A 1 97 ? -24.040 6.251 21.200 1.00 53.56 97 LYS A N 1
ATOM 766 C CA . LYS A 1 97 ? -24.134 5.052 22.057 1.00 53.56 97 LYS A CA 1
ATOM 767 C C . LYS A 1 97 ? -23.438 3.818 21.453 1.00 53.56 97 LYS A C 1
ATOM 769 O O . LYS A 1 97 ? -23.036 2.930 22.192 1.00 53.56 97 LYS A O 1
ATOM 774 N N . PHE A 1 98 ? -23.267 3.784 20.131 1.00 56.47 98 PHE A N 1
ATOM 775 C CA . PHE A 1 98 ? -22.577 2.708 19.413 1.00 56.47 98 PHE A CA 1
ATOM 776 C C . PHE A 1 98 ? -21.053 2.847 19.455 1.00 56.47 98 PHE A C 1
ATOM 778 O O . PHE A 1 98 ? -20.359 1.845 19.344 1.00 56.47 98 PHE A O 1
ATOM 785 N N . LEU A 1 99 ? -20.531 4.059 19.669 1.00 57.25 99 LEU A N 1
ATOM 786 C CA . LEU A 1 99 ? -19.094 4.336 19.637 1.00 57.25 99 LEU A CA 1
ATOM 787 C C . LEU A 1 99 ? -18.296 3.503 20.653 1.00 57.25 99 LEU A C 1
ATOM 789 O O . LEU A 1 99 ? -17.315 2.873 20.280 1.00 57.25 99 LEU A O 1
ATOM 793 N N . PHE A 1 100 ? -18.736 3.420 21.911 1.00 54.09 100 PHE A N 1
ATOM 794 C CA . PHE A 1 100 ? -17.952 2.748 22.959 1.00 54.09 100 PHE A CA 1
ATOM 795 C C . PHE A 1 100 ? -18.002 1.219 22.909 1.00 54.09 100 PHE A C 1
ATOM 797 O O . PHE A 1 100 ? -16.990 0.572 23.155 1.00 54.09 100 PHE A O 1
ATOM 804 N N . SER A 1 101 ? -19.146 0.629 22.543 1.00 57.16 101 SER A N 1
ATOM 805 C CA . SER A 1 101 ? -19.222 -0.821 22.302 1.00 57.16 101 SER A CA 1
ATOM 806 C C . SER A 1 101 ? -18.482 -1.222 21.021 1.00 57.16 101 SER A C 1
ATOM 808 O O . SER A 1 101 ? -17.959 -2.331 20.938 1.00 57.16 101 SER A O 1
ATOM 810 N N . SER A 1 102 ? -18.430 -0.321 20.034 1.00 63.12 102 SER A N 1
ATOM 811 C CA . SER A 1 102 ? -17.768 -0.553 18.751 1.00 63.12 102 SER A CA 1
ATOM 812 C C . SER A 1 102 ? -16.244 -0.486 18.857 1.00 63.12 102 SER A C 1
ATOM 814 O O . SER A 1 102 ? -15.574 -1.263 18.187 1.00 63.12 102 SER A O 1
ATOM 816 N N . LEU A 1 103 ? -15.664 0.345 19.734 1.00 66.44 103 LEU A N 1
ATOM 817 C CA . LEU A 1 103 ? -14.200 0.459 19.859 1.00 66.44 103 LEU A CA 1
ATOM 818 C C . LEU A 1 103 ? -13.516 -0.851 20.281 1.00 66.44 103 LEU A C 1
ATOM 820 O O . LEU A 1 103 ? -12.482 -1.192 19.710 1.00 66.44 103 LEU A O 1
ATOM 824 N N . ARG A 1 104 ? -14.119 -1.625 21.194 1.00 69.38 104 ARG A N 1
ATOM 825 C CA . ARG A 1 104 ? -13.595 -2.945 21.588 1.00 69.38 104 ARG A CA 1
ATOM 826 C C . ARG A 1 104 ? -13.658 -3.961 20.457 1.00 69.38 104 ARG A C 1
ATOM 828 O O . ARG A 1 104 ? -12.735 -4.735 20.240 1.00 69.38 104 ARG A O 1
ATOM 835 N N . GLN A 1 105 ? -14.783 -3.988 19.750 1.00 68.19 105 GLN A N 1
ATOM 836 C CA . GLN A 1 105 ? -14.972 -4.892 18.617 1.00 68.19 105 GLN A CA 1
ATOM 837 C C . GLN A 1 105 ? -14.036 -4.511 17.467 1.00 68.19 105 GLN A C 1
ATOM 839 O O . GLN A 1 105 ? -13.451 -5.382 16.832 1.00 68.19 105 GLN A O 1
ATOM 844 N N . THR A 1 106 ? -13.831 -3.209 17.267 1.00 69.88 106 THR A N 1
ATOM 845 C CA . THR A 1 106 ? -12.905 -2.644 16.287 1.00 69.88 106 THR A CA 1
ATOM 846 C C . THR A 1 106 ? -11.461 -2.995 16.626 1.00 69.88 106 THR A C 1
ATOM 848 O O . THR A 1 106 ? -10.733 -3.429 15.743 1.00 69.88 106 THR A O 1
ATOM 851 N N . SER A 1 107 ? -11.035 -2.882 17.889 1.00 72.50 107 SER A N 1
ATOM 852 C CA . SER A 1 107 ? -9.670 -3.252 18.280 1.00 72.50 107 SER A CA 1
ATOM 853 C C . SER A 1 107 ? -9.413 -4.748 18.105 1.00 72.50 107 SER A C 1
ATOM 855 O O . SER A 1 107 ? -8.407 -5.118 17.507 1.00 72.50 107 SER A O 1
ATOM 857 N N . VAL A 1 108 ? -10.348 -5.609 18.524 1.00 74.88 108 VAL A N 1
ATOM 858 C CA . VAL A 1 108 ? -10.267 -7.059 18.278 1.00 74.88 108 VAL A CA 1
ATOM 859 C C . VAL A 1 108 ? -10.182 -7.352 16.781 1.00 74.88 108 VAL A C 1
ATOM 861 O O . VAL A 1 108 ? -9.303 -8.100 16.363 1.00 74.88 108 VAL A O 1
ATOM 864 N N . PHE A 1 109 ? -11.038 -6.732 15.966 1.00 73.00 109 PHE A N 1
ATOM 865 C CA . PHE A 1 109 ? -11.001 -6.889 14.513 1.00 73.00 109 PHE A CA 1
ATOM 866 C C . PHE A 1 109 ? -9.653 -6.460 13.918 1.00 73.00 109 PHE A C 1
ATOM 868 O O . PHE A 1 109 ? -9.095 -7.186 13.102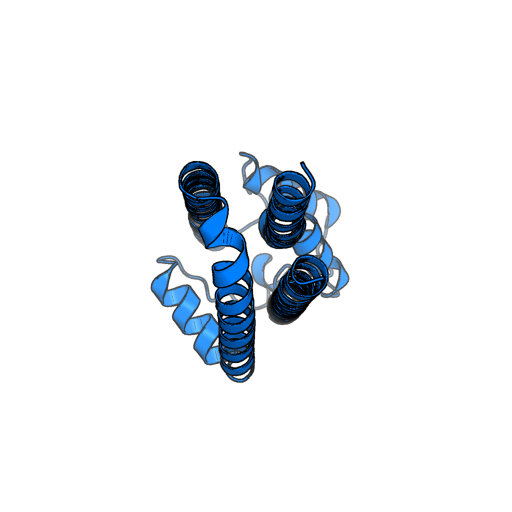 1.00 73.00 109 PHE A O 1
ATOM 875 N N . ILE A 1 110 ? -9.094 -5.327 14.356 1.00 76.12 110 ILE A N 1
ATOM 876 C CA . ILE A 1 110 ? -7.788 -4.839 13.893 1.00 76.12 110 ILE A CA 1
ATOM 877 C C . ILE A 1 110 ? -6.671 -5.822 14.253 1.00 76.12 110 ILE A C 1
ATOM 879 O O . ILE A 1 110 ? -5.828 -6.104 13.405 1.00 76.12 110 ILE A O 1
ATOM 883 N N . PHE A 1 111 ? -6.664 -6.384 15.465 1.00 80.06 111 PHE A N 1
ATOM 884 C CA . PHE A 1 111 ? -5.664 -7.387 15.847 1.00 80.06 111 PHE A CA 1
ATOM 885 C C . PHE A 1 111 ? -5.826 -8.700 15.080 1.00 80.06 111 PHE A C 1
ATOM 887 O O . PHE A 1 111 ? -4.825 -9.288 14.677 1.00 80.06 111 PHE A O 1
ATOM 894 N N . VAL A 1 112 ? -7.062 -9.139 14.826 1.00 77.12 112 VAL A N 1
ATOM 895 C CA . VAL A 1 112 ? -7.327 -10.298 13.959 1.00 77.12 112 VAL A CA 1
ATOM 896 C C . VAL A 1 112 ? -6.804 -10.029 12.550 1.00 77.12 112 VAL A C 1
ATOM 898 O O . VAL A 1 112 ? -6.080 -10.857 12.006 1.00 77.12 112 VAL A O 1
ATOM 901 N N . LEU A 1 113 ? -7.095 -8.858 11.982 1.00 76.06 113 LEU A N 1
ATOM 902 C CA . LEU A 1 113 ? -6.611 -8.459 10.662 1.00 76.06 113 LEU A CA 1
ATOM 903 C C . LEU A 1 113 ? -5.078 -8.395 10.613 1.00 76.06 113 LEU A C 1
ATOM 905 O O . LEU A 1 113 ? -4.475 -8.922 9.683 1.00 76.06 113 LEU A O 1
ATOM 909 N N . ALA A 1 114 ? -4.440 -7.811 11.628 1.00 78.25 114 ALA A N 1
ATOM 910 C CA . ALA A 1 114 ? -2.985 -7.784 11.748 1.00 78.25 114 ALA A CA 1
ATOM 911 C C . ALA A 1 114 ? -2.397 -9.203 11.850 1.00 78.25 114 ALA A C 1
ATOM 913 O O . ALA A 1 114 ? -1.372 -9.485 11.233 1.00 78.25 114 ALA A O 1
ATOM 914 N N . GLY A 1 115 ? -3.053 -10.114 12.574 1.00 80.81 115 GLY A N 1
ATOM 915 C CA . GLY A 1 115 ? -2.670 -11.526 12.646 1.00 80.81 115 GLY A CA 1
ATOM 916 C C . GLY A 1 115 ? -2.795 -12.244 11.300 1.00 80.81 115 GLY A C 1
ATOM 917 O O . GLY A 1 115 ? -1.875 -12.951 10.898 1.00 80.81 115 GLY A O 1
ATOM 918 N N . VAL A 1 116 ? -3.886 -12.015 10.563 1.00 81.81 116 VAL A N 1
ATOM 919 C CA . VAL A 1 116 ? -4.073 -12.555 9.205 1.00 81.81 116 VAL A CA 1
ATOM 920 C C . VAL A 1 116 ? -2.978 -12.048 8.268 1.00 81.81 116 VAL A C 1
ATOM 922 O O . VAL A 1 116 ? -2.343 -12.850 7.589 1.00 81.81 116 VAL A O 1
ATOM 925 N N . LEU A 1 117 ? -2.705 -10.741 8.263 1.00 80.50 117 LEU A N 1
ATOM 926 C CA . LEU A 1 117 ? -1.645 -10.157 7.436 1.00 80.50 117 LEU A CA 1
ATOM 927 C C . LEU A 1 117 ? -0.257 -10.679 7.814 1.00 80.50 117 LEU A C 1
ATOM 929 O O . LEU A 1 117 ? 0.560 -10.906 6.928 1.00 80.50 117 LEU A O 1
ATOM 933 N N . PHE A 1 118 ? -0.001 -10.923 9.101 1.00 84.00 118 PHE A N 1
ATOM 934 C CA . PHE A 1 118 ? 1.241 -11.547 9.551 1.00 84.00 118 PHE A CA 1
ATOM 935 C C . PHE A 1 118 ? 1.403 -12.956 8.969 1.00 84.00 118 PHE A C 1
ATOM 937 O O . PHE A 1 118 ? 2.439 -13.260 8.384 1.00 84.00 118 PHE A O 1
ATOM 944 N N . VAL A 1 119 ? 0.365 -13.797 9.056 1.00 86.88 119 VAL A N 1
ATOM 945 C CA . VAL A 1 119 ? 0.382 -15.158 8.491 1.00 86.88 119 VAL A CA 1
ATOM 946 C C . VAL A 1 119 ? 0.550 -15.134 6.971 1.00 86.88 119 VAL A C 1
ATOM 948 O O . VAL A 1 119 ? 1.339 -15.909 6.435 1.00 86.88 119 VAL A O 1
ATOM 951 N N . LEU A 1 120 ? -0.136 -14.226 6.271 1.00 83.12 120 LEU A N 1
ATOM 952 C CA . LEU A 1 120 ? 0.049 -14.031 4.829 1.00 83.12 120 LEU A CA 1
ATOM 953 C C . LEU A 1 120 ? 1.482 -13.593 4.496 1.00 83.12 120 LEU A C 1
ATOM 955 O O . LEU A 1 120 ? 2.056 -14.076 3.523 1.00 83.12 120 LEU A O 1
ATOM 959 N N . GLY A 1 121 ? 2.087 -12.747 5.332 1.00 83.44 121 GLY A N 1
ATOM 960 C CA . GLY A 1 121 ? 3.486 -12.334 5.214 1.00 83.44 121 GLY A CA 1
ATOM 961 C C . GLY A 1 121 ? 4.483 -13.487 5.370 1.00 83.44 121 GLY A C 1
ATOM 962 O O . GLY A 1 121 ? 5.492 -13.507 4.671 1.00 83.44 121 GLY A O 1
ATOM 963 N N . LEU A 1 122 ? 4.187 -14.486 6.212 1.00 87.50 122 LEU A N 1
ATOM 964 C CA . LEU A 1 122 ? 5.013 -15.700 6.327 1.00 87.50 122 LEU A CA 1
ATOM 965 C C . LEU A 1 122 ? 5.019 -16.531 5.035 1.00 87.50 122 LEU A C 1
ATOM 967 O O . LEU A 1 122 ? 5.982 -17.249 4.776 1.00 87.50 122 LEU A O 1
ATOM 971 N N . ASN A 1 123 ? 3.969 -16.423 4.215 1.00 90.00 123 ASN A N 1
ATOM 972 C CA . ASN A 1 123 ? 3.876 -17.056 2.901 1.00 90.00 123 ASN A CA 1
ATOM 973 C C . ASN A 1 123 ? 3.841 -16.005 1.779 1.00 90.00 123 ASN A C 1
ATOM 975 O O . ASN A 1 123 ? 2.945 -15.987 0.928 1.00 90.00 123 ASN A O 1
ATOM 979 N N . TRP A 1 124 ? 4.836 -15.112 1.807 1.00 85.94 124 TRP A N 1
ATOM 980 C CA . TRP A 1 124 ? 4.913 -13.939 0.938 1.00 85.94 124 TRP A CA 1
ATOM 981 C C . TRP A 1 124 ? 4.767 -14.268 -0.552 1.00 85.94 124 TRP A C 1
ATOM 983 O O . TRP A 1 124 ? 3.972 -13.633 -1.237 1.00 85.94 124 TRP A O 1
ATOM 993 N N . SER A 1 125 ? 5.476 -15.281 -1.061 1.00 89.06 125 SER A N 1
ATOM 994 C CA . SER A 1 125 ? 5.445 -15.633 -2.490 1.00 89.06 125 SER A CA 1
ATOM 995 C C . SER A 1 125 ? 4.050 -16.040 -2.969 1.00 89.06 125 SER A C 1
ATOM 997 O O . SER A 1 125 ? 3.617 -15.633 -4.051 1.00 89.06 125 SER A O 1
ATOM 999 N N . TRP A 1 126 ? 3.328 -16.823 -2.160 1.00 90.56 126 TRP A N 1
ATOM 1000 C CA . TRP A 1 126 ? 1.953 -17.209 -2.468 1.00 90.56 126 TRP A CA 1
ATOM 1001 C C . TRP A 1 126 ? 1.026 -15.995 -2.423 1.00 90.56 126 TRP A C 1
ATOM 1003 O O . TRP A 1 126 ? 0.298 -15.752 -3.384 1.00 90.56 126 TRP A O 1
ATOM 1013 N N . PHE A 1 127 ? 1.097 -15.202 -1.348 1.00 89.12 127 PHE A N 1
ATOM 1014 C CA . PHE A 1 127 ? 0.266 -14.009 -1.183 1.00 89.12 127 PHE A CA 1
ATOM 1015 C C . PHE A 1 127 ? 0.475 -13.011 -2.326 1.00 89.12 127 PHE A C 1
ATOM 1017 O O . PHE A 1 127 ? -0.497 -12.578 -2.940 1.00 89.12 127 PHE A O 1
ATOM 1024 N N . PHE A 1 128 ? 1.731 -12.705 -2.656 1.00 87.62 128 PHE A N 1
ATOM 1025 C CA . PHE A 1 128 ? 2.096 -11.810 -3.750 1.00 87.62 128 PHE A CA 1
ATOM 1026 C C . PHE A 1 128 ? 1.494 -12.288 -5.073 1.00 87.62 128 PHE A C 1
ATOM 1028 O O . PHE A 1 128 ? 0.840 -11.514 -5.765 1.00 87.62 128 PHE A O 1
ATOM 1035 N N . THR A 1 129 ? 1.632 -13.576 -5.388 1.00 91.44 129 THR A N 1
ATOM 1036 C CA . THR A 1 129 ? 1.095 -14.152 -6.628 1.00 91.44 129 THR A CA 1
ATOM 1037 C C . THR A 1 129 ? -0.429 -14.070 -6.682 1.00 91.44 129 THR A C 1
ATOM 1039 O O . THR A 1 129 ? -0.983 -13.617 -7.680 1.00 91.44 129 THR A O 1
ATOM 1042 N N . GLN A 1 130 ? -1.120 -14.480 -5.614 1.00 91.94 130 GLN A N 1
ATOM 1043 C CA . GLN A 1 130 ? -2.586 -14.454 -5.573 1.00 91.94 130 GLN A CA 1
ATOM 1044 C C . GLN A 1 130 ? -3.134 -13.028 -5.644 1.00 91.94 130 GLN A C 1
ATOM 1046 O O . GLN A 1 130 ? -4.082 -12.769 -6.379 1.00 91.94 130 GLN A O 1
ATOM 1051 N N . PHE A 1 131 ? -2.511 -12.092 -4.928 1.00 87.81 131 PHE A N 1
ATOM 1052 C CA . PHE A 1 131 ? -2.859 -10.676 -4.993 1.00 87.81 131 PHE A CA 1
ATOM 1053 C C . PHE A 1 131 ? -2.772 -10.151 -6.428 1.00 87.81 131 PHE A C 1
ATOM 1055 O O . PHE A 1 131 ? -3.721 -9.528 -6.906 1.00 87.81 131 PHE A O 1
ATOM 1062 N N . HIS A 1 132 ? -1.678 -10.453 -7.137 1.00 91.88 132 HIS A N 1
ATOM 1063 C CA . HIS A 1 132 ? -1.502 -9.961 -8.499 1.00 91.88 132 HIS A CA 1
ATOM 1064 C C . HIS A 1 132 ? -2.464 -10.611 -9.493 1.00 91.88 132 HIS A C 1
ATOM 1066 O O . HIS A 1 132 ? -3.016 -9.916 -10.335 1.00 91.88 132 HIS A O 1
ATOM 1072 N N . GLN A 1 133 ? -2.731 -11.912 -9.363 1.00 93.56 133 GLN A N 1
ATOM 1073 C CA . GLN A 1 133 ? -3.687 -12.619 -10.222 1.00 93.56 133 GLN A CA 1
ATOM 1074 C C . GLN A 1 133 ? -5.130 -12.122 -10.069 1.00 93.56 133 GLN A C 1
ATOM 1076 O O . GLN A 1 133 ? -5.906 -12.204 -11.016 1.00 93.56 133 GLN A O 1
ATOM 1081 N N . VAL A 1 134 ? -5.507 -11.643 -8.881 1.00 92.06 134 VAL A N 1
ATOM 1082 C CA . VAL A 1 134 ? -6.866 -11.146 -8.617 1.00 92.06 134 VAL A CA 1
ATOM 1083 C C . VAL A 1 134 ? -7.044 -9.701 -9.081 1.00 92.06 134 VAL A C 1
ATOM 1085 O O . VAL A 1 134 ? -8.128 -9.343 -9.536 1.00 92.06 134 VAL A O 1
ATOM 1088 N N . LEU A 1 135 ? -6.016 -8.861 -8.931 1.00 88.25 135 LEU A N 1
ATOM 1089 C CA . LEU A 1 135 ? -6.139 -7.414 -9.135 1.00 88.25 135 LEU A CA 1
ATOM 1090 C C . LEU A 1 135 ? -5.599 -6.908 -10.472 1.00 88.25 135 LEU A C 1
ATOM 1092 O O . LEU A 1 135 ? -5.982 -5.814 -10.881 1.00 88.25 135 LEU A O 1
ATOM 1096 N N . PHE A 1 136 ? -4.732 -7.670 -11.137 1.00 92.62 136 PHE A N 1
ATOM 1097 C CA . PHE A 1 136 ? -4.055 -7.248 -12.360 1.00 92.62 136 PHE A CA 1
ATOM 1098 C C . PHE A 1 136 ? -4.279 -8.256 -13.481 1.00 92.62 136 PHE A C 1
ATOM 1100 O O . PHE A 1 136 ? -4.278 -9.468 -13.262 1.00 92.62 136 PHE A O 1
ATOM 1107 N N . SER A 1 137 ? -4.467 -7.739 -14.693 1.00 92.31 137 SER A N 1
ATOM 1108 C CA . SER A 1 137 ? -4.626 -8.554 -15.901 1.00 92.31 137 SER A CA 1
ATOM 1109 C C . SER A 1 137 ? -3.372 -8.550 -16.774 1.00 92.31 137 SER A C 1
ATOM 1111 O O . SER A 1 137 ? -3.164 -9.458 -17.579 1.00 92.31 137 SER A O 1
ATOM 1113 N N . SER A 1 138 ? -2.520 -7.542 -16.582 1.00 91.88 138 SER A N 1
ATOM 1114 C CA . SER A 1 138 ? -1.246 -7.370 -17.271 1.00 91.88 138 SER A CA 1
ATOM 1115 C C . SER A 1 138 ? -0.143 -8.299 -16.756 1.00 91.88 138 SER A C 1
ATOM 1117 O O . SER A 1 138 ? -0.247 -8.936 -15.703 1.00 91.88 138 SER A O 1
ATOM 1119 N N . GLN A 1 139 ? 0.963 -8.361 -17.504 1.00 91.25 139 GLN A N 1
ATOM 1120 C CA . GLN A 1 139 ? 2.180 -9.014 -17.038 1.00 91.25 139 GLN A CA 1
ATOM 1121 C C . GLN A 1 139 ? 2.783 -8.215 -15.875 1.00 91.25 139 GLN A C 1
ATOM 1123 O O . GLN A 1 139 ? 3.189 -7.072 -16.046 1.00 91.25 139 GLN A O 1
ATOM 1128 N N . TRP A 1 140 ? 2.884 -8.854 -14.711 1.00 90.25 140 TRP A N 1
ATOM 1129 C CA . TRP A 1 140 ? 3.473 -8.291 -13.487 1.00 90.25 140 TRP A CA 1
ATOM 1130 C C . TRP A 1 140 ? 4.787 -8.980 -13.080 1.00 90.25 140 TRP A C 1
ATOM 1132 O O . TRP A 1 140 ? 5.490 -8.525 -12.181 1.00 90.25 140 TRP A O 1
ATOM 1142 N N . MET A 1 141 ? 5.129 -10.092 -13.740 1.00 90.62 141 MET A N 1
ATOM 1143 C CA . MET A 1 141 ? 6.413 -10.773 -13.584 1.00 90.62 141 MET A CA 1
ATOM 1144 C C . MET A 1 141 ? 7.399 -10.210 -14.603 1.00 90.62 141 MET A C 1
ATOM 1146 O O . MET A 1 141 ? 7.307 -10.498 -15.800 1.00 90.62 141 MET A O 1
ATOM 1150 N N . PHE A 1 142 ? 8.335 -9.399 -14.125 1.00 90.44 142 PHE A N 1
ATOM 1151 C CA . PHE A 1 142 ? 9.367 -8.776 -14.946 1.00 90.44 142 PHE A CA 1
ATOM 1152 C C . PHE A 1 142 ? 10.738 -9.402 -14.698 1.00 90.44 142 PHE A C 1
ATOM 1154 O O . PHE A 1 142 ? 10.986 -10.014 -13.656 1.00 90.44 142 PHE A O 1
ATOM 1161 N N . SER A 1 143 ? 11.643 -9.242 -15.661 1.00 87.69 143 SER A N 1
ATOM 1162 C CA . SER A 1 143 ? 13.042 -9.625 -15.503 1.00 87.69 143 SER A CA 1
ATOM 1163 C C . SER A 1 143 ? 13.783 -8.659 -14.568 1.00 87.69 143 SER A C 1
ATOM 1165 O O . SER A 1 143 ? 13.385 -7.505 -14.388 1.00 87.69 143 SER A O 1
ATOM 1167 N N . PHE A 1 144 ? 14.863 -9.139 -13.943 1.00 84.00 144 PHE A N 1
ATOM 1168 C CA . PHE A 1 144 ? 15.618 -8.395 -12.923 1.00 84.00 144 PHE A CA 1
ATOM 1169 C C . PHE A 1 144 ? 16.251 -7.088 -13.421 1.00 84.00 144 PHE A C 1
ATOM 1171 O O . PHE A 1 144 ? 16.550 -6.209 -12.618 1.00 84.00 144 PHE A O 1
ATOM 1178 N N . ASP A 1 145 ? 16.461 -6.965 -14.726 1.00 84.56 145 ASP A N 1
ATOM 1179 C CA . ASP A 1 145 ? 17.019 -5.794 -15.396 1.00 84.56 145 ASP A CA 1
ATOM 1180 C C . ASP A 1 145 ? 15.982 -4.698 -15.676 1.00 84.56 145 ASP A C 1
ATOM 1182 O O . ASP A 1 145 ? 16.372 -3.570 -15.967 1.00 84.56 145 ASP A O 1
ATOM 1186 N N . THR A 1 146 ? 14.682 -4.978 -15.542 1.00 86.94 146 THR A N 1
ATOM 1187 C CA . THR A 1 146 ? 13.639 -3.960 -15.734 1.00 86.94 146 THR A CA 1
ATOM 1188 C C . THR A 1 146 ? 13.688 -2.874 -14.668 1.00 86.94 146 THR A C 1
ATOM 1190 O O . THR A 1 146 ? 14.000 -3.127 -13.499 1.00 86.94 146 THR A O 1
ATOM 1193 N N . LEU A 1 147 ? 13.318 -1.653 -15.060 1.00 85.56 147 LEU A N 1
ATOM 1194 C CA . LEU A 1 147 ? 13.306 -0.511 -14.156 1.00 85.56 147 LEU A CA 1
ATOM 1195 C C . LEU A 1 147 ? 12.377 -0.782 -12.965 1.00 85.56 147 LEU A C 1
ATOM 1197 O O . LEU A 1 147 ? 12.763 -0.566 -11.825 1.00 85.56 147 LEU A O 1
ATOM 1201 N N . SER A 1 148 ? 11.205 -1.365 -13.195 1.00 85.88 148 SER A N 1
ATOM 1202 C CA . SER A 1 148 ? 10.229 -1.714 -12.158 1.00 85.88 148 SER A CA 1
ATOM 1203 C C . SER A 1 148 ? 10.804 -2.625 -11.075 1.00 85.88 148 SER A C 1
ATOM 1205 O O . SER A 1 148 ? 10.566 -2.376 -9.894 1.00 85.88 148 SER A O 1
ATOM 1207 N N . ILE A 1 149 ? 11.586 -3.647 -11.441 1.00 84.69 149 ILE A N 1
ATOM 1208 C CA . ILE A 1 149 ? 12.204 -4.561 -10.463 1.00 84.69 149 ILE A CA 1
ATOM 1209 C C . ILE A 1 149 ? 13.373 -3.903 -9.746 1.00 84.69 149 ILE A C 1
ATOM 1211 O O . ILE A 1 149 ? 13.549 -4.118 -8.547 1.00 84.69 149 ILE A O 1
ATOM 1215 N N . GLN A 1 150 ? 14.142 -3.067 -10.442 1.00 82.25 150 GLN A N 1
ATOM 1216 C CA . GLN A 1 150 ? 15.187 -2.282 -9.799 1.00 82.25 150 GLN A CA 1
ATOM 1217 C C . GLN A 1 150 ? 14.571 -1.346 -8.746 1.00 82.25 150 GLN A C 1
ATOM 1219 O O . GLN A 1 150 ? 14.988 -1.352 -7.593 1.00 82.25 150 GLN A O 1
ATOM 1224 N N . LEU A 1 151 ? 13.515 -0.607 -9.089 1.00 78.00 151 LEU A N 1
ATOM 1225 C CA . LEU A 1 151 ? 12.863 0.342 -8.182 1.00 78.00 151 LEU A CA 1
ATOM 1226 C C . LEU A 1 151 ? 12.098 -0.332 -7.038 1.00 78.00 151 LEU A C 1
ATOM 1228 O O . LEU A 1 151 ? 12.222 0.067 -5.875 1.00 78.00 151 LEU A O 1
ATOM 1232 N N . TRP A 1 152 ? 11.315 -1.356 -7.366 1.00 79.50 152 TRP A N 1
ATOM 1233 C CA . TRP A 1 152 ? 10.360 -2.013 -6.475 1.00 79.50 152 TRP A CA 1
ATOM 1234 C C . TRP A 1 152 ? 10.619 -3.513 -6.394 1.00 79.50 152 TRP A C 1
ATOM 1236 O O . TRP A 1 152 ? 9.716 -4.329 -6.547 1.00 79.50 152 TRP A O 1
ATOM 1246 N N . GLY A 1 153 ? 11.868 -3.890 -6.124 1.00 78.19 153 GLY A N 1
ATOM 1247 C CA . GLY A 1 153 ? 12.229 -5.279 -5.848 1.00 78.19 153 GLY A CA 1
ATOM 1248 C C . GLY A 1 153 ? 11.563 -5.826 -4.578 1.00 78.19 153 GLY A C 1
ATOM 1249 O O . GLY A 1 153 ? 10.899 -5.108 -3.829 1.00 78.19 153 GLY A O 1
ATOM 1250 N N . GLY A 1 154 ? 11.783 -7.109 -4.275 1.00 76.56 154 GLY A N 1
ATOM 1251 C CA . GLY A 1 154 ? 11.110 -7.798 -3.161 1.00 76.56 154 GLY A CA 1
ATOM 1252 C C . GLY A 1 154 ? 11.181 -7.068 -1.809 1.00 76.56 154 GLY A C 1
ATOM 1253 O O . GLY A 1 154 ? 10.181 -7.000 -1.095 1.00 76.56 154 GLY A O 1
ATOM 1254 N N . ASN A 1 155 ? 12.319 -6.442 -1.490 1.00 77.56 155 ASN A N 1
ATOM 1255 C CA . ASN A 1 155 ? 12.501 -5.695 -0.241 1.00 77.56 155 ASN A CA 1
ATOM 1256 C C . ASN A 1 155 ? 11.547 -4.503 -0.101 1.00 77.56 155 ASN A C 1
ATOM 1258 O O . ASN A 1 155 ? 11.090 -4.229 1.007 1.00 77.56 155 ASN A O 1
ATOM 1262 N N . PHE A 1 156 ? 11.209 -3.818 -1.199 1.00 78.69 156 PHE A N 1
ATOM 1263 C CA . PHE A 1 156 ? 10.256 -2.706 -1.170 1.00 78.69 156 PHE A CA 1
ATOM 1264 C C . PHE A 1 156 ? 8.899 -3.174 -0.636 1.00 78.69 156 PHE A C 1
ATOM 1266 O O . PHE A 1 156 ? 8.348 -2.569 0.286 1.00 78.69 156 PHE A O 1
ATOM 1273 N N . PHE A 1 157 ? 8.392 -4.292 -1.157 1.00 78.19 157 PHE A N 1
ATOM 1274 C CA . PHE A 1 157 ? 7.098 -4.816 -0.739 1.00 78.19 157 PHE A CA 1
ATOM 1275 C C . PHE A 1 157 ? 7.120 -5.393 0.677 1.00 78.19 157 PHE A C 1
ATOM 1277 O O . PHE A 1 157 ? 6.165 -5.191 1.425 1.00 78.19 157 PHE A O 1
ATOM 1284 N N . VAL A 1 158 ? 8.210 -6.056 1.075 1.00 78.81 158 VAL A N 1
ATOM 1285 C CA . VAL A 1 158 ? 8.369 -6.579 2.442 1.00 78.81 158 VAL A CA 1
ATOM 1286 C C . VAL A 1 158 ? 8.401 -5.437 3.459 1.00 78.81 158 VAL A C 1
ATOM 1288 O O . VAL A 1 158 ? 7.673 -5.480 4.450 1.00 78.81 158 VAL A O 1
ATOM 1291 N N . VAL A 1 159 ? 9.181 -4.381 3.206 1.00 78.19 159 VAL A N 1
ATOM 1292 C CA . VAL A 1 159 ? 9.214 -3.193 4.074 1.00 78.19 159 VAL A CA 1
ATOM 1293 C C . VAL A 1 159 ? 7.842 -2.525 4.119 1.00 78.19 159 VAL A C 1
ATOM 1295 O O . VAL A 1 159 ? 7.355 -2.211 5.205 1.00 78.19 159 VAL A O 1
ATOM 1298 N N . GLY A 1 160 ? 7.178 -2.368 2.971 1.00 76.25 160 GLY A N 1
ATOM 1299 C CA . GLY A 1 160 ? 5.814 -1.842 2.907 1.00 76.25 160 GLY A CA 1
ATOM 1300 C C . GLY A 1 160 ? 4.825 -2.658 3.747 1.00 76.25 160 GLY A C 1
ATOM 1301 O O . GLY A 1 160 ? 4.056 -2.085 4.519 1.00 76.25 160 GLY A O 1
ATOM 1302 N N . ALA A 1 161 ? 4.889 -3.989 3.667 1.00 77.56 161 ALA A N 1
ATOM 1303 C CA . ALA A 1 161 ? 4.047 -4.891 4.449 1.00 77.56 161 ALA A CA 1
ATOM 1304 C C . ALA A 1 161 ? 4.313 -4.775 5.959 1.00 77.56 161 ALA A C 1
ATOM 1306 O O . ALA A 1 161 ? 3.366 -4.711 6.745 1.00 77.56 161 ALA A O 1
ATOM 1307 N N . ILE A 1 162 ? 5.582 -4.683 6.373 1.00 80.62 162 ILE A N 1
ATOM 1308 C CA . ILE A 1 162 ? 5.962 -4.484 7.781 1.00 80.62 162 ILE A CA 1
ATOM 1309 C C . ILE A 1 162 ? 5.419 -3.152 8.302 1.00 80.62 162 ILE A C 1
ATOM 1311 O O . ILE A 1 162 ? 4.821 -3.112 9.377 1.00 80.62 162 ILE A O 1
ATOM 1315 N N . LEU A 1 163 ? 5.586 -2.065 7.545 1.00 78.56 163 LEU A N 1
ATOM 1316 C CA . LEU A 1 163 ? 5.081 -0.745 7.929 1.00 78.56 163 LEU A CA 1
ATOM 1317 C C . LEU A 1 163 ? 3.552 -0.741 8.041 1.00 78.56 163 LEU A C 1
ATOM 1319 O O . LEU A 1 163 ? 3.014 -0.229 9.023 1.00 78.56 163 LEU A O 1
ATOM 1323 N N . ALA A 1 164 ? 2.853 -1.363 7.088 1.00 74.88 164 ALA A N 1
ATOM 1324 C CA . ALA A 1 164 ? 1.401 -1.512 7.135 1.00 74.88 164 ALA A CA 1
ATOM 1325 C C . ALA A 1 164 ? 0.944 -2.299 8.370 1.00 74.88 164 ALA A C 1
ATOM 1327 O O . ALA A 1 164 ? 0.004 -1.897 9.059 1.00 74.88 164 ALA A O 1
ATOM 1328 N N . TRP A 1 165 ? 1.637 -3.392 8.688 1.00 80.69 165 TRP A N 1
AT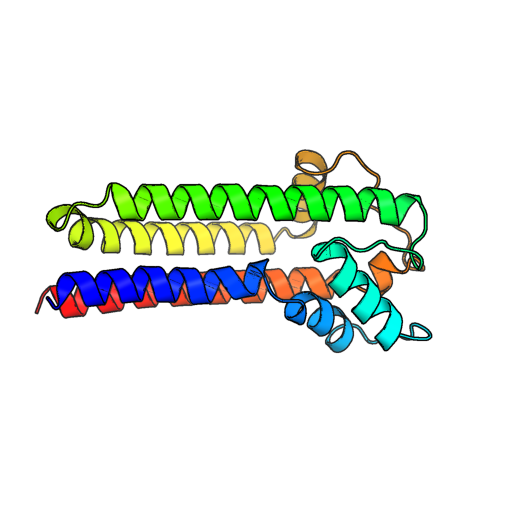OM 1329 C CA . TRP A 1 165 ? 1.346 -4.209 9.860 1.00 80.69 165 TRP A CA 1
ATOM 1330 C C . TRP A 1 165 ? 1.569 -3.445 11.170 1.00 80.69 165 TRP A C 1
ATOM 1332 O O . TRP A 1 165 ? 0.673 -3.401 12.015 1.00 80.69 165 TRP A O 1
ATOM 1342 N N . LEU A 1 166 ? 2.721 -2.779 11.319 1.00 80.69 166 LEU A N 1
ATOM 1343 C CA . LEU A 1 166 ? 3.028 -1.947 12.488 1.00 80.69 166 LEU A CA 1
ATOM 1344 C C . LEU A 1 166 ? 1.972 -0.862 12.684 1.00 80.69 166 LEU A C 1
ATOM 1346 O O . LEU A 1 166 ? 1.526 -0.616 13.806 1.00 80.69 166 LEU A O 1
ATOM 1350 N N . GLN A 1 167 ? 1.532 -0.249 11.589 1.00 76.56 167 GLN A N 1
ATOM 1351 C CA . GLN A 1 167 ? 0.519 0.787 11.631 1.00 76.56 167 GLN A CA 1
ATOM 1352 C C . GLN A 1 167 ? -0.834 0.256 12.118 1.00 76.56 167 GLN A C 1
ATOM 1354 O O . GLN A 1 167 ? -1.476 0.902 12.948 1.00 76.56 167 GLN A O 1
ATOM 1359 N N . LEU A 1 168 ? -1.259 -0.925 11.659 1.00 74.44 168 LEU A N 1
ATOM 1360 C CA . LEU A 1 168 ? -2.485 -1.572 12.139 1.00 74.44 168 LEU A CA 1
ATOM 1361 C C . LEU A 1 168 ? -2.409 -1.884 13.633 1.00 74.44 168 LEU A C 1
ATOM 1363 O O . LEU A 1 168 ? -3.340 -1.573 14.375 1.00 74.44 168 LEU A O 1
ATOM 1367 N N . VAL A 1 169 ? -1.283 -2.430 14.092 1.00 80.94 169 VAL A N 1
ATOM 1368 C CA . VAL A 1 169 ? -1.053 -2.720 15.513 1.00 80.94 169 VAL A CA 1
ATOM 1369 C C . VAL A 1 169 ? -1.162 -1.447 16.358 1.00 80.94 169 VAL A C 1
ATOM 1371 O O . VAL A 1 169 ? -1.864 -1.439 17.372 1.00 80.94 169 VAL A O 1
ATOM 1374 N N . GLN A 1 170 ? -0.543 -0.346 15.922 1.00 79.06 170 GLN A N 1
ATOM 1375 C CA . GLN A 1 170 ? -0.645 0.952 16.598 1.00 79.06 170 GLN A CA 1
ATOM 1376 C C . GLN A 1 170 ? -2.095 1.447 16.691 1.00 79.06 170 GLN A C 1
ATOM 1378 O O . GLN A 1 170 ? -2.525 1.860 17.768 1.00 79.06 170 GLN A O 1
ATOM 1383 N N . ILE A 1 171 ? -2.872 1.366 15.602 1.00 74.31 171 ILE A N 1
ATOM 1384 C CA . ILE A 1 171 ? -4.294 1.751 15.617 1.00 74.31 171 ILE A CA 1
ATOM 1385 C C . ILE A 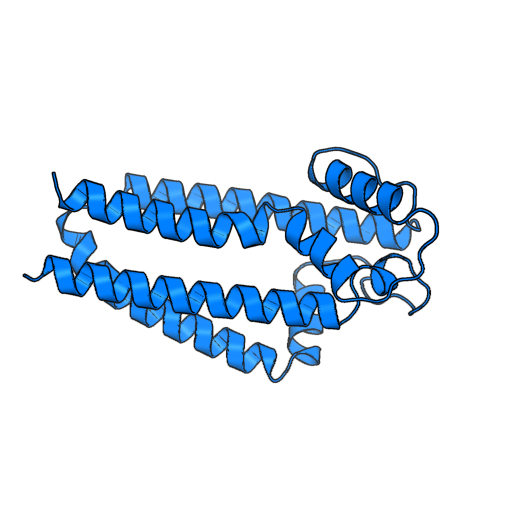1 171 ? -5.069 0.885 16.620 1.00 74.31 171 ILE A C 1
ATOM 1387 O O . ILE A 1 171 ? -5.859 1.415 17.402 1.00 74.31 171 ILE A O 1
ATOM 1391 N N . GLY A 1 172 ? -4.818 -0.428 16.647 1.00 78.56 172 GLY A N 1
ATOM 1392 C CA . GLY A 1 172 ? -5.450 -1.350 17.595 1.00 78.56 172 GLY A CA 1
ATOM 1393 C C . GLY A 1 172 ? -5.230 -0.928 19.050 1.00 78.56 172 GLY A C 1
ATOM 1394 O O . GLY A 1 172 ? -6.187 -0.859 19.828 1.00 78.56 172 GLY A O 1
ATOM 1395 N N . PHE A 1 173 ? -3.995 -0.558 19.405 1.00 80.56 173 PHE A N 1
ATOM 1396 C CA . PHE A 1 173 ? -3.671 -0.034 20.735 1.00 80.56 173 PHE A CA 1
ATOM 1397 C C . PHE A 1 173 ? -4.341 1.311 21.032 1.00 80.56 173 PHE A C 1
ATOM 1399 O O . PHE A 1 173 ? -4.856 1.496 22.136 1.00 80.56 173 PHE A O 1
ATOM 1406 N N . VAL A 1 174 ? -4.396 2.230 20.063 1.00 77.94 174 VAL A N 1
ATOM 1407 C CA . VAL A 1 174 ? -5.101 3.516 20.216 1.00 77.94 174 VAL A CA 1
ATOM 1408 C C . VAL A 1 174 ? -6.589 3.292 20.502 1.00 77.94 174 VAL A C 1
ATOM 1410 O O . VAL A 1 174 ? -7.136 3.914 21.415 1.00 77.94 174 VAL A O 1
ATOM 1413 N N . CYS A 1 175 ? -7.240 2.367 19.790 1.00 73.69 175 CYS A N 1
ATOM 1414 C CA . CYS A 1 175 ? -8.641 2.019 20.034 1.00 73.69 175 CYS A CA 1
ATOM 1415 C C . CYS A 1 175 ? -8.869 1.505 21.465 1.00 73.69 175 CYS A C 1
ATOM 1417 O O . CYS A 1 175 ? -9.810 1.952 22.123 1.00 73.69 175 CYS A O 1
ATOM 1419 N N . ILE A 1 176 ? -7.992 0.625 21.969 1.00 79.50 176 ILE A N 1
ATOM 1420 C CA . ILE A 1 176 ? -8.055 0.120 23.354 1.00 79.50 176 ILE A CA 1
ATOM 1421 C C . ILE A 1 176 ? -7.844 1.251 24.366 1.00 79.50 176 ILE A C 1
ATOM 1423 O O . ILE A 1 176 ? -8.598 1.365 25.334 1.00 79.50 176 ILE A O 1
ATOM 1427 N N . GLY A 1 177 ? -6.834 2.100 24.156 1.00 74.38 177 GLY A N 1
ATOM 1428 C CA . GLY A 1 177 ? -6.519 3.203 25.066 1.00 74.38 177 GLY A CA 1
ATOM 1429 C C . GLY A 1 177 ? -7.683 4.183 25.216 1.00 74.38 177 GLY A C 1
ATOM 1430 O O . GLY A 1 177 ? -8.045 4.560 26.331 1.00 74.38 177 GLY A O 1
ATOM 1431 N N . ILE A 1 178 ? -8.328 4.538 24.102 1.00 70.81 178 ILE A N 1
ATOM 1432 C CA . ILE A 1 178 ? -9.484 5.444 24.093 1.00 70.81 178 ILE A CA 1
ATOM 1433 C C . ILE A 1 178 ? -10.694 4.807 24.779 1.00 70.81 178 ILE A C 1
ATOM 1435 O O . ILE A 1 178 ? -11.382 5.481 25.547 1.00 70.81 178 ILE A O 1
ATOM 1439 N N . GLU A 1 179 ? -10.939 3.514 24.553 1.00 73.75 179 GLU A N 1
ATOM 1440 C CA . GLU A 1 179 ? -11.989 2.783 25.264 1.00 73.75 179 GLU A CA 1
ATOM 1441 C C . GLU A 1 179 ? -11.751 2.803 26.782 1.00 73.75 179 GLU A C 1
ATOM 1443 O O . GLU A 1 179 ? -12.674 3.109 27.539 1.00 73.75 179 GLU A O 1
ATOM 1448 N N . SER A 1 180 ? -10.518 2.544 27.227 1.00 73.12 180 SER A N 1
ATOM 1449 C CA . SER A 1 180 ? -10.147 2.527 28.647 1.00 73.12 180 SER A CA 1
ATOM 1450 C C . SER A 1 180 ? -10.395 3.876 29.333 1.00 73.12 180 SER A C 1
ATOM 1452 O O . SER A 1 180 ? -11.067 3.926 30.362 1.00 73.12 180 SER A O 1
ATOM 1454 N N . ILE A 1 181 ? -9.950 4.981 28.718 1.00 71.62 181 ILE A N 1
ATOM 1455 C CA . ILE A 1 181 ? -10.164 6.346 29.239 1.00 71.62 181 ILE A CA 1
ATOM 1456 C C . ILE A 1 181 ? -11.656 6.687 29.295 1.00 71.62 181 ILE A C 1
ATOM 1458 O O . ILE A 1 181 ? -12.107 7.356 30.214 1.00 71.62 181 ILE A O 1
ATOM 1462 N N . SER A 1 182 ? -12.439 6.233 28.316 1.00 64.75 182 SER A N 1
ATOM 1463 C CA . SER A 1 182 ? -13.862 6.573 28.237 1.00 64.75 182 SER A CA 1
ATOM 1464 C C . SER A 1 182 ? -14.763 5.888 29.266 1.00 64.75 182 SER A C 1
ATOM 1466 O O . SER A 1 182 ? -15.922 6.280 29.408 1.00 64.75 182 SER A O 1
ATOM 1468 N N . ARG A 1 183 ? -14.257 4.847 29.937 1.00 66.56 183 ARG A N 1
ATOM 1469 C CA . ARG A 1 183 ? -14.968 4.116 30.995 1.00 66.56 183 ARG A CA 1
ATOM 1470 C C . ARG A 1 183 ? -14.711 4.682 32.398 1.00 66.56 183 ARG A C 1
ATOM 1472 O O . ARG A 1 183 ? -15.376 4.227 33.325 1.00 66.56 183 ARG A O 1
ATOM 1479 N N . GLN A 1 184 ? -13.764 5.612 32.541 1.00 61.25 184 GLN A N 1
ATOM 1480 C CA . GLN A 1 184 ? -13.472 6.353 33.776 1.00 61.25 184 GLN A CA 1
ATOM 1481 C C . GLN A 1 184 ? -14.303 7.638 33.839 1.00 61.25 184 GLN A C 1
ATOM 1483 O O . GLN A 1 184 ? -14.749 7.980 34.954 1.00 61.25 184 GLN A O 1
#

Secondary structure (DSSP, 8-state):
-HHHHHHHHHHHHHHHHHHHHHH-HHHHHHHHHHS----TTHHHHHHHHHHHTTT----SS-HHHHHHHHHHHHHHHHHHHHHHHHHHHHHHH--HHHHHHHHHHHHHHHHHHHHHHHHHHHTHHHHHHHHHHHH--S-----TTSHHHHHT-HHHHHHHHHHHHHHHHHHHHHHHHHHHHHT-